Protein AF-A2G6F7-F1 (afdb_monomer_lite)

Structure (mmCIF, N/CA/C/O backbone):
data_AF-A2G6F7-F1
#
_entry.id   AF-A2G6F7-F1
#
loop_
_atom_site.group_PDB
_atom_site.id
_atom_site.type_symbol
_atom_site.label_atom_id
_atom_site.label_alt_id
_atom_site.label_comp_id
_atom_site.label_asym_id
_atom_site.label_entity_id
_atom_site.label_seq_id
_atom_site.pdbx_PDB_ins_code
_atom_site.Cartn_x
_atom_site.Cartn_y
_atom_site.Cartn_z
_atom_site.occupancy
_atom_site.B_iso_or_equiv
_atom_site.auth_seq_id
_atom_site.auth_comp_id
_atom_site.auth_asym_id
_atom_site.auth_atom_id
_atom_site.pdbx_PDB_model_num
ATOM 1 N N . MET A 1 1 ? -9.239 -2.268 6.742 1.00 95.69 1 MET A N 1
ATOM 2 C CA . MET A 1 1 ? -9.029 -3.020 7.995 1.00 95.69 1 MET A CA 1
ATOM 3 C C . MET A 1 1 ? -10.321 -2.963 8.791 1.00 95.69 1 MET A C 1
ATOM 5 O O . MET A 1 1 ? -10.863 -1.871 8.909 1.00 95.69 1 MET A O 1
ATOM 9 N N . THR A 1 2 ? -10.838 -4.089 9.268 1.00 97.12 2 THR A N 1
ATOM 10 C CA . THR A 1 2 ? -11.993 -4.143 10.177 1.00 97.12 2 THR A CA 1
ATOM 11 C C . THR A 1 2 ? -11.566 -3.927 11.619 1.00 97.12 2 THR A C 1
ATOM 13 O O . THR A 1 2 ? -10.385 -4.056 11.953 1.00 97.12 2 THR A O 1
ATOM 16 N N . THR A 1 3 ? -12.532 -3.585 12.466 1.00 97.75 3 THR A N 1
ATOM 17 C CA . THR A 1 3 ? -12.386 -3.591 13.921 1.00 97.75 3 THR A CA 1
ATOM 18 C C . THR A 1 3 ? -13.598 -4.277 14.547 1.00 97.75 3 THR A C 1
ATOM 20 O O . THR A 1 3 ? -14.660 -4.341 13.925 1.00 97.75 3 THR A O 1
ATOM 23 N N . ASN A 1 4 ? -13.469 -4.738 15.788 1.00 97.19 4 ASN A N 1
ATOM 24 C CA . ASN A 1 4 ? -14.603 -5.168 16.611 1.00 97.19 4 ASN A CA 1
ATOM 25 C C . ASN A 1 4 ? -15.295 -4.002 17.354 1.00 97.19 4 ASN A C 1
ATOM 27 O O . ASN A 1 4 ? -15.920 -4.223 18.391 1.00 97.19 4 ASN A O 1
ATOM 31 N N . LEU A 1 5 ? -15.151 -2.764 16.864 1.00 97.12 5 LEU A N 1
ATOM 32 C CA . LEU A 1 5 ? -15.769 -1.568 17.438 1.00 97.12 5 LEU A CA 1
ATOM 33 C C . LEU A 1 5 ? -17.018 -1.159 16.657 1.00 97.12 5 LEU A C 1
ATOM 35 O O . LEU A 1 5 ? -17.094 -1.297 15.432 1.00 97.12 5 LEU A O 1
ATOM 39 N N . THR A 1 6 ? -17.966 -0.577 17.379 1.00 96.19 6 THR A N 1
ATOM 40 C CA . THR A 1 6 ? -19.152 0.088 16.834 1.00 96.19 6 THR A CA 1
ATOM 41 C C . THR A 1 6 ? -18.933 1.595 16.726 1.00 96.19 6 THR A C 1
ATOM 43 O O . THR A 1 6 ? -18.056 2.174 17.377 1.00 96.19 6 THR A O 1
ATOM 46 N N . TRP A 1 7 ? -19.724 2.262 15.886 1.00 94.62 7 TRP A N 1
ATOM 47 C CA . TRP A 1 7 ? -19.635 3.715 15.743 1.00 94.62 7 TRP A CA 1
ATOM 48 C C . TRP A 1 7 ? -19.960 4.449 17.047 1.00 94.62 7 TRP A C 1
ATOM 50 O O . TRP A 1 7 ? -19.311 5.441 17.363 1.00 94.62 7 TRP A O 1
ATOM 60 N N . GLU A 1 8 ? -20.900 3.934 17.833 1.00 95.94 8 GLU A N 1
ATOM 61 C CA . GLU A 1 8 ? -21.317 4.485 19.123 1.00 95.94 8 GLU A CA 1
ATOM 62 C C . GLU A 1 8 ? -20.164 4.519 20.139 1.00 95.94 8 GLU A C 1
ATOM 64 O O . GLU A 1 8 ? -20.122 5.391 21.005 1.00 95.94 8 GLU A O 1
ATOM 69 N N . GLU A 1 9 ? -19.203 3.601 20.014 1.00 95.44 9 GLU A N 1
ATOM 70 C CA . GLU A 1 9 ? -18.007 3.545 20.859 1.00 95.44 9 GLU A CA 1
ATOM 71 C C . GLU A 1 9 ? -16.915 4.508 20.387 1.00 95.44 9 GLU A C 1
ATOM 73 O O . GLU A 1 9 ? -16.186 5.069 21.204 1.00 95.44 9 GLU A O 1
ATOM 78 N N . VAL A 1 10 ? -16.801 4.719 19.074 1.00 96.25 10 VAL A N 1
ATOM 79 C CA . VAL A 1 10 ? -15.770 5.583 18.480 1.00 96.25 10 VAL A CA 1
ATOM 80 C C . VAL A 1 10 ? -16.194 7.048 18.451 1.00 96.25 10 VAL A C 1
ATOM 82 O O . VAL A 1 10 ? -15.358 7.936 18.615 1.00 96.25 10 VAL A O 1
ATOM 85 N N . GLU A 1 11 ? -17.481 7.334 18.272 1.00 95.38 11 GLU A N 1
ATOM 86 C CA . GLU A 1 11 ? -18.000 8.692 18.144 1.00 95.38 11 GLU A CA 1
ATOM 87 C C . GLU A 1 11 ? -17.636 9.613 19.326 1.00 95.38 11 GLU A C 1
ATOM 89 O O . GLU A 1 11 ? -17.189 10.737 19.060 1.00 95.38 11 GLU A O 1
ATOM 94 N N . PRO A 1 12 ? -17.747 9.188 20.600 1.00 96.94 12 PRO A N 1
ATOM 95 C CA . PRO A 1 12 ? -17.377 10.024 21.740 1.00 96.94 12 PRO A CA 1
ATOM 96 C C . PRO A 1 12 ? -15.887 10.391 21.773 1.00 96.94 12 PRO A C 1
ATOM 98 O O . PRO A 1 12 ? -15.536 11.490 22.199 1.00 96.94 12 PRO A O 1
ATOM 101 N N . VAL A 1 13 ? -15.016 9.502 21.281 1.00 96.50 13 VAL A N 1
ATOM 102 C CA . VAL A 1 13 ? -13.547 9.641 21.333 1.00 96.50 13 VAL A CA 1
ATOM 103 C C . VAL A 1 13 ? -12.923 10.010 19.985 1.00 96.50 13 VAL A C 1
ATOM 105 O O . VAL A 1 13 ? -11.704 10.075 19.853 1.00 96.50 13 VAL A O 1
ATOM 108 N N . LYS A 1 14 ? -13.732 10.307 18.960 1.00 95.19 14 LYS A N 1
ATOM 109 C CA . LYS A 1 14 ? -13.252 10.513 17.581 1.00 95.19 14 LYS A CA 1
ATOM 110 C C . LYS A 1 14 ? -12.158 11.570 17.439 1.00 95.19 14 LYS A C 1
ATOM 112 O O . LYS A 1 14 ? -11.276 11.419 16.601 1.00 95.19 14 LYS A O 1
ATOM 117 N N . LYS A 1 15 ? -12.201 12.638 18.244 1.00 95.31 15 LYS A N 1
ATOM 118 C CA . LYS A 1 15 ? -11.164 13.683 18.235 1.00 95.31 15 LYS A CA 1
ATOM 119 C C . LYS A 1 15 ? -9.835 13.160 18.777 1.00 95.31 15 LYS A C 1
ATOM 121 O O . LYS A 1 15 ? -8.822 13.315 18.109 1.00 95.31 15 LYS A O 1
ATOM 126 N N . GLU A 1 16 ? -9.872 12.489 19.924 1.00 96.69 16 GLU A N 1
ATOM 127 C CA . GLU A 1 16 ? -8.699 11.863 20.539 1.00 96.69 16 GLU A CA 1
ATOM 128 C C . GLU A 1 16 ? -8.094 10.801 19.612 1.00 96.69 16 GLU A C 1
ATOM 130 O O . GLU A 1 16 ? -6.886 10.775 19.397 1.00 96.69 16 GLU A O 1
ATOM 135 N N . LEU A 1 17 ? -8.935 9.977 18.979 1.00 96.81 17 LEU A N 1
ATOM 136 C CA . LEU A 1 17 ? -8.484 8.979 18.011 1.00 96.81 17 LEU A CA 1
ATOM 137 C C . LEU A 1 17 ? -7.776 9.609 16.809 1.00 96.81 17 LEU A C 1
ATOM 139 O O . LEU A 1 17 ? -6.725 9.127 16.389 1.00 96.81 17 LEU A O 1
ATOM 143 N N . VAL A 1 18 ? -8.315 10.702 16.267 1.00 94.88 18 VAL A N 1
ATOM 144 C CA . VAL A 1 18 ? -7.666 11.452 15.183 1.00 94.88 18 VAL A CA 1
ATOM 145 C C . VAL A 1 18 ? -6.325 12.024 15.632 1.00 94.88 18 VAL A C 1
ATOM 147 O O . VAL A 1 18 ? -5.342 11.901 14.904 1.00 94.88 18 VAL A O 1
ATOM 150 N N . GLU A 1 19 ? -6.263 12.622 16.820 1.00 94.81 19 GLU A N 1
ATOM 151 C CA . GLU A 1 19 ? -5.023 13.154 17.393 1.00 94.81 19 GLU A CA 1
ATOM 152 C C . GLU A 1 19 ? -3.975 12.047 17.557 1.00 94.81 19 GLU A C 1
ATOM 154 O O . GLU A 1 19 ? -2.848 12.201 17.083 1.00 94.81 19 GLU A O 1
ATOM 159 N N . LYS A 1 20 ? -4.365 10.880 18.085 1.00 95.88 20 LYS A N 1
ATOM 160 C CA . LYS A 1 20 ? -3.480 9.715 18.203 1.00 95.88 20 LYS A CA 1
ATOM 161 C C . LYS A 1 20 ? -3.004 9.179 16.862 1.00 95.88 20 LYS A C 1
ATOM 163 O O . LYS A 1 20 ? -1.825 8.859 16.717 1.00 95.88 20 LYS A O 1
ATOM 168 N N . LEU A 1 21 ? -3.868 9.134 15.851 1.00 95.69 21 LEU A N 1
ATOM 169 C CA . LEU A 1 21 ? -3.450 8.775 14.495 1.00 95.69 21 LEU A CA 1
ATOM 170 C C . LEU A 1 21 ? -2.400 9.759 13.951 1.00 95.69 21 LEU A C 1
ATOM 172 O O . LEU A 1 21 ? -1.431 9.319 13.335 1.00 95.69 21 LEU A O 1
ATOM 176 N N . TYR A 1 22 ? -2.544 11.064 14.204 1.00 92.62 22 TYR A N 1
ATOM 177 C CA . TYR A 1 22 ? -1.546 12.067 13.806 1.00 92.62 22 TYR A CA 1
ATOM 178 C C . TYR A 1 22 ? -0.226 11.961 14.577 1.00 92.62 22 TYR A C 1
ATOM 180 O O . TYR A 1 22 ? 0.821 12.256 14.000 1.00 92.62 22 TYR A O 1
ATOM 188 N N . GLU A 1 23 ? -0.256 11.552 15.847 1.00 92.75 23 GLU A N 1
ATOM 189 C CA . GLU A 1 23 ? 0.956 11.308 16.640 1.00 92.75 23 GLU A CA 1
ATOM 190 C C . GLU A 1 23 ? 1.770 10.136 16.080 1.00 92.75 23 GLU A C 1
ATOM 192 O O . GLU A 1 23 ? 2.990 10.233 15.941 1.00 92.75 23 GLU A O 1
ATOM 197 N N . TYR A 1 24 ? 1.098 9.039 15.726 1.00 93.25 24 TYR A N 1
ATOM 198 C CA . TYR A 1 24 ? 1.757 7.820 15.257 1.00 93.25 24 TYR A CA 1
ATOM 199 C C . TYR A 1 24 ? 2.117 7.829 13.771 1.00 93.25 24 TYR A C 1
ATOM 201 O O . TYR A 1 24 ? 2.996 7.072 13.349 1.00 93.25 24 TYR A O 1
ATOM 209 N N . ILE A 1 25 ? 1.418 8.624 12.957 1.00 93.50 25 ILE A N 1
ATOM 210 C CA . ILE A 1 25 ? 1.470 8.498 11.502 1.00 93.50 25 ILE A CA 1
ATOM 211 C C . ILE A 1 25 ? 1.769 9.852 10.853 1.00 93.50 25 ILE A C 1
ATOM 213 O O . ILE A 1 25 ? 0.878 10.692 10.694 1.00 93.50 25 ILE A O 1
ATOM 217 N N . PRO A 1 26 ? 3.011 10.064 10.385 1.00 88.69 26 PRO A N 1
ATOM 218 C CA . PRO A 1 26 ? 3.373 11.293 9.700 1.00 88.69 26 PRO A CA 1
ATOM 219 C C . PRO A 1 26 ? 2.587 11.489 8.396 1.00 88.69 26 PRO A C 1
ATOM 221 O O . PRO A 1 26 ? 2.515 10.611 7.524 1.00 88.69 26 PRO A O 1
ATOM 224 N N . VAL A 1 27 ? 2.052 12.698 8.231 1.00 85.81 27 VAL A N 1
ATOM 225 C CA . VAL A 1 27 ? 1.312 13.140 7.040 1.00 85.81 27 VAL A CA 1
ATOM 226 C C . VAL A 1 27 ? 2.005 14.316 6.345 1.00 85.81 27 VAL A C 1
ATOM 228 O O . VAL A 1 27 ? 2.832 15.013 6.930 1.00 85.81 27 VAL A O 1
ATOM 231 N N . GLY A 1 28 ? 1.604 14.595 5.105 1.00 75.06 28 GLY A N 1
ATOM 232 C CA . GLY A 1 28 ? 2.028 15.773 4.353 1.00 75.06 28 GLY A CA 1
ATOM 233 C C . GLY A 1 28 ? 3.265 15.567 3.477 1.00 75.06 28 GLY A C 1
ATOM 234 O O . GLY A 1 28 ? 3.858 14.486 3.390 1.00 75.06 28 GLY A O 1
ATOM 235 N N . VAL A 1 29 ? 3.632 16.632 2.759 1.00 68.94 29 VAL A N 1
ATOM 236 C CA . VAL A 1 29 ? 4.814 16.649 1.887 1.00 68.94 29 VAL A CA 1
ATOM 237 C C . VAL A 1 29 ? 6.067 16.594 2.755 1.00 68.94 29 VAL A C 1
ATOM 239 O O . VAL A 1 29 ? 6.255 17.435 3.626 1.00 68.94 29 VAL A O 1
ATOM 242 N N . GLY A 1 30 ? 6.926 15.601 2.516 1.00 69.00 30 GLY A N 1
ATOM 243 C CA . GLY A 1 30 ? 8.178 15.450 3.260 1.00 69.00 30 GLY A CA 1
ATOM 244 C C . GLY A 1 30 ? 8.027 14.902 4.680 1.00 69.00 30 GLY A C 1
ATOM 245 O O . GLY A 1 30 ? 9.014 14.922 5.409 1.00 69.00 30 GLY A O 1
ATOM 246 N N . GLY A 1 31 ? 6.846 14.396 5.063 1.00 74.38 31 GLY A N 1
ATOM 247 C CA . GLY A 1 31 ? 6.681 13.649 6.311 1.00 74.38 31 GLY A CA 1
ATOM 248 C C . GLY A 1 31 ? 7.690 12.503 6.391 1.00 74.38 31 GLY A C 1
ATOM 249 O O . GLY A 1 31 ? 7.936 11.824 5.387 1.00 74.38 31 GLY A O 1
ATOM 250 N N . LYS A 1 32 ? 8.294 12.329 7.569 1.00 80.25 32 LYS A N 1
ATOM 251 C CA . LYS A 1 32 ? 9.280 11.284 7.835 1.00 80.25 32 LYS A CA 1
ATOM 252 C C . LYS A 1 32 ? 8.942 10.537 9.109 1.00 80.25 32 LYS A C 1
ATOM 254 O O . LYS A 1 32 ? 8.465 11.150 10.060 1.00 80.25 32 LYS A O 1
ATOM 259 N N . LEU A 1 33 ? 9.222 9.241 9.107 1.00 81.00 33 LEU A N 1
ATOM 260 C CA . LEU A 1 33 ? 9.175 8.396 10.287 1.00 81.00 33 LEU A CA 1
ATOM 261 C C . LEU A 1 33 ? 10.568 7.799 10.501 1.00 81.00 33 LEU A C 1
ATOM 263 O O . LEU A 1 33 ? 10.997 6.899 9.776 1.00 81.00 33 LEU A O 1
ATOM 267 N N . ASP A 1 34 ? 11.299 8.365 11.456 1.00 76.56 34 ASP A N 1
ATOM 268 C CA . ASP A 1 34 ? 12.646 7.907 11.785 1.00 76.56 34 ASP A CA 1
ATOM 269 C C . ASP A 1 34 ? 12.594 6.575 12.549 1.00 76.56 34 ASP A C 1
ATOM 271 O O . ASP A 1 34 ? 11.624 6.265 13.238 1.00 76.56 34 ASP A O 1
ATOM 275 N N . GLY A 1 35 ? 13.644 5.764 12.411 1.00 77.19 35 GLY A N 1
ATOM 276 C CA . GLY A 1 35 ? 13.796 4.512 13.161 1.00 77.19 35 GLY A CA 1
ATOM 277 C C . GLY A 1 35 ? 13.025 3.301 12.625 1.00 77.19 35 GLY A C 1
ATOM 278 O O . GLY A 1 35 ? 13.190 2.219 13.173 1.00 77.19 35 GLY A O 1
ATOM 279 N N . VAL A 1 36 ? 12.231 3.437 11.555 1.00 79.81 36 VAL A N 1
ATOM 280 C CA . VAL A 1 36 ? 11.538 2.287 10.934 1.00 79.81 36 VAL A CA 1
ATOM 281 C C . VAL A 1 36 ? 12.466 1.507 10.012 1.00 79.81 36 VAL A C 1
ATOM 283 O O . VAL A 1 36 ? 12.581 0.297 10.129 1.00 79.81 36 VAL A O 1
ATOM 286 N N . CYS A 1 37 ? 13.116 2.190 9.073 1.00 79.75 37 CYS A N 1
ATOM 287 C CA . CYS A 1 37 ? 13.997 1.567 8.092 1.00 79.75 37 CYS A CA 1
ATOM 288 C C . CYS A 1 37 ? 15.120 2.540 7.748 1.00 79.75 37 CYS A C 1
ATOM 290 O O . CYS A 1 37 ? 14.870 3.697 7.388 1.00 79.75 37 CYS A O 1
ATOM 292 N N . ASP A 1 38 ? 16.363 2.078 7.849 1.00 75.50 38 ASP A N 1
ATOM 293 C CA . ASP A 1 38 ? 17.509 2.841 7.374 1.00 75.50 38 ASP A CA 1
ATOM 294 C C . ASP A 1 38 ? 17.673 2.710 5.846 1.00 75.50 38 ASP A C 1
ATOM 296 O O . ASP A 1 38 ? 16.846 2.133 5.136 1.00 75.50 38 ASP A O 1
ATOM 300 N N . ARG A 1 39 ? 18.737 3.320 5.315 1.00 70.62 39 ARG A N 1
ATOM 301 C CA . ARG A 1 39 ? 19.020 3.306 3.875 1.00 70.62 39 ARG A CA 1
ATOM 302 C C . ARG A 1 39 ? 19.354 1.900 3.375 1.00 70.62 39 ARG A C 1
ATOM 304 O O . ARG A 1 39 ? 19.013 1.575 2.239 1.00 70.62 39 ARG A O 1
ATOM 311 N N . ASP A 1 40 ? 20.049 1.114 4.184 1.00 71.12 40 ASP A N 1
ATOM 312 C CA . ASP A 1 40 ? 20.634 -0.147 3.748 1.00 71.12 40 ASP A CA 1
ATOM 313 C C . ASP A 1 40 ? 19.555 -1.245 3.715 1.00 71.12 40 ASP A C 1
ATOM 315 O O . ASP A 1 40 ? 19.526 -2.038 2.777 1.00 71.12 40 ASP A O 1
ATOM 319 N N . HIS A 1 41 ? 18.555 -1.159 4.598 1.00 83.50 41 HIS A N 1
ATOM 320 C CA . HIS A 1 41 ? 17.375 -2.031 4.602 1.00 83.50 41 HIS A CA 1
ATOM 321 C C . HIS A 1 41 ? 16.278 -1.614 3.606 1.00 83.50 41 HIS A C 1
ATOM 323 O O . HIS A 1 41 ? 15.364 -2.391 3.326 1.00 83.50 41 HIS A O 1
ATOM 329 N N . LEU A 1 42 ? 16.356 -0.421 2.998 1.00 90.88 42 LEU A N 1
ATOM 330 C CA . LEU A 1 42 ? 15.360 0.011 2.006 1.00 90.88 42 LEU A CA 1
ATOM 331 C C . LEU A 1 42 ? 15.363 -0.890 0.760 1.00 90.88 42 LEU A C 1
ATOM 333 O O . LEU A 1 42 ? 14.334 -1.066 0.106 1.00 90.88 42 LEU A O 1
ATOM 337 N N . ARG A 1 43 ? 16.517 -1.485 0.435 1.00 93.56 43 ARG A N 1
ATOM 338 C CA . ARG A 1 43 ? 16.616 -2.491 -0.630 1.00 93.56 43 ARG A CA 1
ATOM 339 C C . ARG A 1 43 ? 15.887 -3.777 -0.262 1.00 93.56 43 ARG A C 1
ATOM 341 O O . ARG A 1 43 ? 15.172 -4.306 -1.108 1.00 93.56 43 ARG A O 1
ATOM 348 N N . ASP A 1 44 ? 15.977 -4.210 0.990 1.00 95.19 44 ASP A N 1
ATOM 349 C CA . ASP A 1 44 ? 15.248 -5.384 1.476 1.00 95.19 44 ASP A CA 1
ATOM 350 C C . ASP A 1 44 ? 13.739 -5.153 1.457 1.00 95.19 44 ASP A C 1
ATOM 352 O O . ASP A 1 44 ? 12.992 -6.023 1.015 1.00 95.19 44 ASP A O 1
ATOM 356 N N . VAL A 1 45 ? 13.286 -3.953 1.831 1.00 96.56 45 VAL A N 1
ATOM 357 C CA . VAL A 1 45 ? 11.878 -3.549 1.697 1.00 96.56 45 VAL A CA 1
ATOM 358 C C . VAL A 1 45 ? 11.404 -3.684 0.245 1.00 96.56 45 VAL A C 1
ATOM 360 O O . VAL A 1 45 ? 10.334 -4.231 -0.017 1.00 96.56 45 VAL A O 1
ATOM 363 N N . MET A 1 46 ? 12.203 -3.226 -0.720 1.00 96.69 46 MET A N 1
ATOM 364 C CA . MET A 1 46 ? 11.868 -3.334 -2.145 1.00 96.69 46 MET A CA 1
ATOM 365 C C . MET A 1 46 ? 11.923 -4.772 -2.684 1.00 96.69 46 MET A C 1
ATOM 367 O O . MET A 1 46 ? 11.246 -5.074 -3.666 1.00 96.69 46 MET A O 1
ATOM 371 N N . LEU A 1 47 ? 12.691 -5.668 -2.060 1.00 96.94 47 LEU A N 1
ATOM 372 C CA . LEU A 1 47 ? 12.731 -7.090 -2.425 1.00 96.94 47 LEU A CA 1
ATOM 373 C C . LEU A 1 47 ? 11.570 -7.879 -1.833 1.00 96.94 47 LEU A C 1
ATOM 375 O O . LEU A 1 47 ? 10.991 -8.715 -2.518 1.00 96.94 47 LEU A O 1
ATOM 379 N N . LYS A 1 48 ? 11.264 -7.643 -0.558 1.00 97.69 48 LYS A N 1
ATOM 380 C CA . LYS A 1 48 ? 10.359 -8.486 0.231 1.00 97.69 48 LYS A CA 1
ATOM 381 C C . LYS A 1 48 ? 8.945 -7.920 0.347 1.00 97.69 48 LYS A C 1
ATOM 383 O O . LYS A 1 48 ? 8.026 -8.654 0.702 1.00 97.69 48 LYS A O 1
ATOM 388 N N . GLY A 1 49 ? 8.758 -6.631 0.065 1.00 98.19 49 GLY A N 1
ATOM 389 C CA . GLY A 1 49 ? 7.465 -5.961 0.145 1.00 98.19 49 GLY A CA 1
ATOM 390 C C . GLY A 1 49 ? 6.836 -6.060 1.533 1.00 98.19 49 GLY A C 1
ATOM 391 O O . GLY A 1 49 ? 7.509 -5.838 2.539 1.00 98.19 49 GLY A O 1
ATOM 392 N N . ALA A 1 50 ? 5.554 -6.423 1.605 1.00 98.12 50 ALA A N 1
ATOM 393 C CA . ALA A 1 50 ? 4.864 -6.655 2.877 1.00 98.12 50 ALA A CA 1
ATOM 394 C C . ALA A 1 50 ? 5.527 -7.748 3.738 1.00 98.12 50 ALA A C 1
ATOM 396 O O . ALA A 1 50 ? 5.446 -7.683 4.962 1.00 98.12 50 ALA A O 1
ATOM 397 N N . GLY A 1 51 ? 6.239 -8.704 3.131 1.00 98.12 51 GLY A N 1
ATOM 398 C CA . GLY A 1 51 ? 6.991 -9.723 3.865 1.00 98.12 51 GLY A CA 1
ATOM 399 C C . GLY A 1 51 ? 8.075 -9.130 4.771 1.00 98.12 51 GLY A C 1
ATOM 400 O O . GLY A 1 51 ? 8.294 -9.634 5.866 1.00 98.12 51 GLY A O 1
ATOM 401 N N . TRP A 1 52 ? 8.685 -8.002 4.386 1.00 97.75 52 TRP A N 1
ATOM 402 C CA . TRP A 1 52 ? 9.608 -7.281 5.270 1.00 97.75 52 TRP A CA 1
ATOM 403 C C . TRP A 1 52 ? 8.892 -6.768 6.525 1.00 97.75 52 TRP A C 1
ATOM 405 O O . TRP A 1 52 ? 9.421 -6.861 7.630 1.00 97.75 52 TRP A O 1
ATOM 415 N N . ALA A 1 53 ? 7.670 -6.249 6.367 1.00 97.75 53 ALA A N 1
ATOM 416 C CA . ALA A 1 53 ? 6.871 -5.761 7.485 1.00 97.75 53 ALA A CA 1
ATOM 417 C C . ALA A 1 53 ? 6.510 -6.900 8.454 1.00 97.75 53 ALA A C 1
ATOM 419 O O . ALA A 1 53 ? 6.562 -6.698 9.664 1.00 97.75 53 ALA A O 1
ATOM 420 N N . LEU A 1 54 ? 6.215 -8.099 7.939 1.00 98.19 54 LEU A N 1
ATOM 421 C CA . LEU A 1 54 ? 5.998 -9.298 8.754 1.00 98.19 54 LEU A CA 1
ATOM 422 C C . LEU A 1 54 ? 7.255 -9.674 9.553 1.00 98.19 54 LEU A C 1
ATOM 424 O O . LEU A 1 54 ? 7.188 -9.819 10.770 1.00 98.19 54 LEU A O 1
ATOM 428 N N . GLU A 1 55 ? 8.406 -9.776 8.886 1.00 97.44 55 GLU A N 1
ATOM 429 C CA . GLU A 1 55 ? 9.684 -10.134 9.522 1.00 97.44 55 GLU A CA 1
ATOM 430 C C . GLU A 1 55 ? 10.105 -9.150 10.628 1.00 97.44 55 GLU A C 1
ATOM 432 O O . GLU A 1 55 ? 10.768 -9.545 11.584 1.00 97.44 55 GLU A O 1
ATOM 437 N N . ASN A 1 56 ? 9.705 -7.879 10.513 1.00 96.06 56 ASN A N 1
ATOM 438 C CA . ASN A 1 56 ? 10.063 -6.813 11.451 1.00 96.06 56 ASN A CA 1
ATOM 439 C C . ASN A 1 56 ? 8.949 -6.488 12.468 1.00 96.06 56 ASN A C 1
ATOM 441 O O . ASN A 1 56 ? 9.023 -5.473 13.157 1.00 96.06 56 ASN A O 1
ATOM 445 N N . GLY A 1 57 ? 7.915 -7.331 12.580 1.00 96.19 57 GLY A N 1
ATOM 446 C CA . GLY A 1 57 ? 6.868 -7.198 13.604 1.00 96.19 57 GLY A CA 1
ATOM 447 C C . GLY A 1 57 ? 5.821 -6.109 13.334 1.00 96.19 57 GLY A C 1
ATOM 448 O O . GLY A 1 57 ? 5.051 -5.754 14.227 1.00 96.19 57 GLY A O 1
ATOM 449 N N . PHE A 1 58 ? 5.764 -5.583 12.110 1.00 97.06 58 PHE A N 1
ATOM 450 C CA . PHE A 1 58 ? 4.751 -4.615 11.687 1.00 97.06 58 PHE A CA 1
ATOM 451 C C . PHE A 1 58 ? 3.480 -5.282 11.140 1.00 97.06 58 PHE A C 1
ATOM 453 O O . PHE A 1 58 ? 2.418 -4.668 11.163 1.00 97.06 58 PHE A O 1
ATOM 460 N N . ALA A 1 59 ? 3.550 -6.528 10.679 1.00 97.94 59 ALA A N 1
ATOM 461 C CA . ALA A 1 59 ? 2.401 -7.257 10.139 1.00 97.94 59 ALA A CA 1
ATOM 462 C C . ALA A 1 59 ? 2.239 -8.630 10.801 1.00 97.94 59 ALA A C 1
ATOM 464 O O . ALA A 1 59 ? 3.179 -9.157 11.395 1.00 97.94 59 ALA A O 1
ATOM 465 N N . VAL A 1 60 ? 1.050 -9.217 10.670 1.00 97.94 60 VAL A N 1
ATOM 466 C CA . VAL A 1 60 ? 0.803 -10.641 10.949 1.00 97.94 60 VAL A CA 1
ATOM 467 C C . VAL A 1 60 ? 0.596 -11.406 9.641 1.00 97.94 60 VAL A C 1
ATOM 469 O O . VAL A 1 60 ? 0.339 -10.799 8.604 1.00 97.94 60 VAL A O 1
ATOM 472 N N . GLN A 1 61 ? 0.697 -12.739 9.667 1.00 97.69 61 GLN A N 1
ATOM 473 C CA . GLN A 1 61 ? 0.602 -13.557 8.448 1.00 97.69 61 GLN A CA 1
ATOM 474 C C . GLN A 1 61 ? -0.713 -13.332 7.682 1.00 97.69 61 GLN A C 1
ATOM 476 O O . GLN A 1 61 ? -0.688 -13.196 6.462 1.00 97.69 61 GLN A O 1
ATOM 481 N N . GLU A 1 62 ? -1.839 -13.188 8.391 1.00 96.88 62 GLU A N 1
ATOM 482 C CA . GLU A 1 62 ? -3.142 -12.899 7.773 1.00 96.88 62 GLU A CA 1
ATOM 483 C C . GLU A 1 62 ? -3.120 -11.607 6.932 1.00 96.88 62 GLU A C 1
ATOM 485 O O . GLU A 1 62 ? -3.759 -11.536 5.880 1.00 96.88 62 GLU A O 1
ATOM 490 N N . ASP A 1 63 ? -2.348 -10.593 7.344 1.00 97.88 63 ASP A N 1
ATOM 491 C CA . ASP A 1 63 ? -2.225 -9.350 6.581 1.00 97.88 63 ASP A CA 1
ATOM 492 C C . ASP A 1 63 ? -1.560 -9.604 5.219 1.00 97.88 63 ASP A C 1
ATOM 494 O O . ASP A 1 63 ? -1.931 -8.993 4.218 1.00 97.88 63 ASP A O 1
ATOM 498 N N . ILE A 1 64 ? -0.590 -10.519 5.161 1.00 98.00 64 ILE A N 1
ATOM 499 C CA . ILE A 1 64 ? 0.124 -10.882 3.931 1.00 98.00 64 ILE A CA 1
ATOM 500 C C . ILE A 1 64 ? -0.789 -11.683 3.007 1.00 98.00 64 ILE A C 1
ATOM 502 O O . ILE A 1 64 ? -0.833 -11.439 1.800 1.00 98.00 64 ILE A O 1
ATOM 506 N N . ASP A 1 65 ? -1.562 -12.602 3.574 1.00 96.69 65 ASP A N 1
ATOM 507 C CA . ASP A 1 65 ? -2.481 -13.451 2.821 1.00 96.69 65 ASP A CA 1
ATOM 508 C C . ASP A 1 65 ? -3.591 -12.621 2.158 1.00 96.69 65 ASP A C 1
ATOM 510 O O . ASP A 1 65 ? -4.015 -12.933 1.046 1.00 96.69 65 ASP A O 1
ATOM 514 N N . ASN A 1 66 ? -4.000 -11.514 2.787 1.00 96.31 66 ASN A N 1
ATOM 515 C CA . ASN A 1 66 ? -5.023 -10.594 2.282 1.00 96.31 66 ASN A CA 1
ATOM 516 C C . ASN A 1 66 ? -4.462 -9.398 1.486 1.00 96.31 66 ASN A C 1
ATOM 518 O O . ASN A 1 66 ? -5.188 -8.443 1.202 1.00 96.31 66 ASN A O 1
ATOM 522 N N . CYS A 1 67 ? -3.193 -9.442 1.076 1.00 96.81 67 CYS A N 1
ATOM 523 C CA . CYS A 1 67 ? -2.649 -8.506 0.096 1.00 96.81 67 CYS A CA 1
ATOM 524 C C . CYS A 1 67 ? -2.733 -9.069 -1.327 1.00 96.81 67 CYS A C 1
ATOM 526 O O . CYS A 1 67 ? -2.429 -10.235 -1.582 1.00 96.81 67 CYS A O 1
ATOM 528 N N . GLU A 1 68 ? -3.045 -8.209 -2.295 1.00 96.81 68 GLU A N 1
ATOM 529 C CA . GLU A 1 68 ? -2.776 -8.489 -3.703 1.00 96.81 68 GLU A CA 1
ATOM 530 C C . GLU A 1 68 ? -1.298 -8.880 -3.896 1.00 96.81 68 GLU A C 1
ATOM 532 O O . GLU A 1 68 ? -0.405 -8.232 -3.352 1.00 96.81 68 GLU A O 1
ATOM 537 N N . GLU A 1 69 ? -1.050 -9.960 -4.649 1.00 96.62 69 GLU A N 1
ATOM 538 C CA . GLU A 1 69 ? 0.283 -10.573 -4.828 1.00 96.62 69 GLU A CA 1
ATOM 539 C C . GLU A 1 69 ? 0.969 -10.973 -3.510 1.00 96.62 69 GLU A C 1
ATOM 541 O O . GLU A 1 69 ? 2.195 -10.970 -3.422 1.00 96.62 69 GLU A O 1
ATOM 546 N N . ASN A 1 70 ? 0.198 -11.240 -2.451 1.00 97.12 70 ASN A N 1
ATOM 547 C CA . ASN A 1 70 ? 0.722 -11.424 -1.096 1.00 97.12 70 ASN A CA 1
ATOM 548 C C . ASN A 1 70 ? 1.654 -10.277 -0.659 1.00 97.12 70 ASN A C 1
ATOM 550 O O . ASN A 1 70 ? 2.623 -10.461 0.075 1.00 97.12 70 ASN A O 1
ATOM 554 N N . GLY A 1 71 ? 1.386 -9.074 -1.174 1.00 97.75 71 GLY A N 1
ATOM 555 C CA . GLY A 1 71 ? 2.135 -7.862 -0.887 1.00 97.75 71 GLY A CA 1
ATOM 556 C C . GLY A 1 71 ? 3.560 -7.845 -1.443 1.00 97.75 71 GLY A C 1
ATOM 557 O O . GLY A 1 71 ? 4.373 -7.044 -0.973 1.00 97.75 71 GLY A O 1
ATOM 558 N N . CYS A 1 72 ? 3.885 -8.717 -2.405 1.00 98.19 72 CYS A N 1
ATOM 559 C CA . CYS A 1 72 ? 5.207 -8.776 -3.015 1.00 98.19 72 CYS A CA 1
ATOM 560 C C . CYS A 1 72 ? 5.173 -9.270 -4.470 1.00 98.19 72 CYS A C 1
ATOM 562 O O . CYS A 1 72 ? 4.923 -10.439 -4.766 1.00 98.19 72 CYS A O 1
ATOM 564 N N . LEU A 1 73 ? 5.535 -8.386 -5.398 1.00 97.69 73 LEU A N 1
ATOM 565 C CA . LEU A 1 73 ? 5.805 -8.744 -6.783 1.00 97.69 73 LEU A CA 1
ATOM 566 C C . LEU A 1 73 ? 7.199 -9.357 -6.920 1.00 97.69 73 LEU A C 1
ATOM 568 O O . LEU A 1 73 ? 8.227 -8.712 -6.686 1.00 97.69 73 LEU A O 1
ATOM 572 N N . LYS A 1 74 ? 7.224 -10.617 -7.364 1.00 95.81 74 LYS A N 1
ATOM 573 C CA . LYS A 1 74 ? 8.456 -11.341 -7.690 1.00 95.81 74 LYS A CA 1
ATOM 574 C C . LYS A 1 74 ? 9.142 -10.717 -8.907 1.00 95.81 74 LYS A C 1
ATOM 576 O O . LYS A 1 74 ? 8.489 -10.271 -9.846 1.00 95.81 74 LYS A O 1
ATOM 581 N N . GLY A 1 75 ? 10.474 -10.729 -8.906 1.00 96.25 75 GLY A N 1
ATOM 582 C CA . GLY A 1 75 ? 11.287 -10.150 -9.982 1.00 96.25 75 GLY A CA 1
ATOM 583 C C . GLY A 1 75 ? 11.594 -8.660 -9.813 1.00 96.25 75 GLY A C 1
ATOM 584 O O . GLY A 1 75 ? 12.178 -8.068 -10.717 1.00 96.25 75 GLY A O 1
ATOM 585 N N . ALA A 1 76 ? 11.232 -8.057 -8.677 1.00 97.75 76 ALA A N 1
ATOM 586 C CA . ALA A 1 76 ? 11.745 -6.749 -8.286 1.00 97.75 76 ALA A CA 1
ATOM 587 C C . ALA A 1 76 ? 13.282 -6.742 -8.254 1.00 97.75 76 ALA A C 1
ATOM 589 O O . ALA A 1 76 ? 13.902 -7.691 -7.773 1.00 97.75 76 ALA A O 1
ATOM 590 N N . ASP A 1 77 ? 13.887 -5.659 -8.741 1.00 97.44 77 ASP A N 1
ATOM 591 C CA . ASP A 1 77 ? 15.342 -5.499 -8.769 1.00 97.44 77 ASP A CA 1
ATOM 592 C C . ASP A 1 77 ? 15.748 -4.129 -8.194 1.00 97.44 77 ASP A C 1
ATOM 594 O O . ASP A 1 77 ? 15.765 -3.124 -8.912 1.00 97.44 77 ASP A O 1
ATOM 598 N N . PRO A 1 78 ? 16.077 -4.058 -6.889 1.00 95.56 78 PRO A N 1
ATOM 599 C CA . PRO A 1 78 ? 16.522 -2.829 -6.242 1.00 95.56 78 PRO A CA 1
ATOM 600 C C . PRO A 1 78 ? 17.852 -2.285 -6.763 1.00 95.56 78 PRO A C 1
ATOM 602 O O . PRO A 1 78 ? 18.179 -1.137 -6.463 1.00 95.56 78 PRO A O 1
ATOM 605 N N . SER A 1 79 ? 18.649 -3.079 -7.491 1.00 95.44 79 SER A N 1
ATOM 606 C CA . SER A 1 79 ? 19.910 -2.593 -8.067 1.00 95.44 79 SER A CA 1
ATOM 607 C C . SER A 1 79 ? 19.673 -1.579 -9.192 1.00 95.44 79 SER A C 1
ATOM 609 O O . SER A 1 79 ? 20.531 -0.743 -9.464 1.00 95.44 79 SER A O 1
ATOM 611 N N . LEU A 1 80 ? 18.474 -1.593 -9.786 1.00 96.31 80 LEU A N 1
ATOM 612 C CA . LEU A 1 80 ? 18.027 -0.635 -10.799 1.00 96.31 80 LEU A CA 1
ATOM 613 C C . LEU A 1 80 ? 17.537 0.691 -10.201 1.00 96.31 80 LEU A C 1
ATOM 615 O O . LEU A 1 80 ? 17.203 1.615 -10.941 1.00 96.31 80 LEU A O 1
ATOM 619 N N . ILE A 1 81 ? 17.465 0.792 -8.872 1.00 95.94 81 ILE A N 1
ATOM 620 C CA . ILE A 1 81 ? 16.972 1.977 -8.177 1.00 95.94 81 ILE A CA 1
ATOM 621 C C . ILE A 1 81 ? 18.145 2.911 -7.894 1.00 95.94 81 ILE A C 1
ATOM 623 O O . ILE A 1 81 ? 19.067 2.570 -7.153 1.00 95.94 81 ILE A O 1
ATOM 627 N N . SER A 1 82 ? 18.097 4.109 -8.481 1.00 94.62 82 SER A N 1
ATOM 628 C CA . SER A 1 82 ? 19.160 5.106 -8.353 1.00 94.62 82 SER A CA 1
ATOM 629 C C . SER A 1 82 ? 19.352 5.568 -6.903 1.00 94.62 82 SER A C 1
ATOM 631 O O . SER A 1 82 ? 18.397 5.660 -6.127 1.00 94.62 82 SER A O 1
ATOM 633 N N . ASP A 1 83 ? 20.575 5.962 -6.538 1.00 93.31 83 ASP A N 1
ATOM 634 C CA . ASP A 1 83 ? 20.853 6.520 -5.205 1.00 93.31 83 ASP A CA 1
ATOM 635 C C . ASP A 1 83 ? 20.021 7.778 -4.920 1.00 93.31 83 ASP A C 1
ATOM 637 O O . ASP A 1 83 ? 19.616 8.024 -3.783 1.00 93.31 83 ASP A O 1
ATOM 641 N N . ARG A 1 84 ? 19.693 8.551 -5.965 1.00 93.06 84 ARG A N 1
ATOM 642 C CA . ARG A 1 84 ? 18.762 9.683 -5.878 1.00 93.06 84 ARG A CA 1
ATOM 643 C C . ARG A 1 84 ? 17.369 9.222 -5.449 1.00 93.06 84 ARG A C 1
ATOM 645 O O . ARG A 1 84 ? 16.765 9.845 -4.574 1.00 93.06 84 ARG A O 1
ATOM 652 N N . THR A 1 85 ? 16.862 8.148 -6.048 1.00 93.69 85 THR A N 1
ATOM 653 C CA . THR A 1 85 ? 15.569 7.553 -5.692 1.00 93.69 85 THR A CA 1
ATOM 654 C C . THR A 1 85 ? 15.572 7.024 -4.260 1.00 93.69 85 THR A C 1
ATOM 656 O O . THR A 1 85 ? 14.660 7.342 -3.493 1.00 93.69 85 THR A O 1
ATOM 659 N N . ILE A 1 86 ? 16.625 6.305 -3.862 1.00 92.44 86 ILE A N 1
ATOM 660 C CA . ILE A 1 86 ? 16.820 5.831 -2.483 1.00 92.44 86 ILE A CA 1
ATOM 661 C C . ILE A 1 86 ? 16.814 7.005 -1.499 1.00 92.44 86 ILE A C 1
ATOM 663 O O . ILE A 1 86 ? 16.084 6.987 -0.508 1.00 92.44 86 ILE A O 1
ATOM 667 N N . ALA A 1 87 ? 17.580 8.062 -1.784 1.00 90.31 87 ALA A N 1
ATOM 668 C CA . ALA A 1 87 ? 17.650 9.247 -0.936 1.00 90.31 87 ALA A CA 1
ATOM 669 C C . ALA A 1 87 ? 16.289 9.948 -0.800 1.00 90.31 87 ALA A C 1
ATOM 671 O O . ALA A 1 87 ? 15.956 10.431 0.282 1.00 90.31 87 ALA A O 1
ATOM 672 N N . ARG A 1 88 ? 15.483 9.972 -1.871 1.00 88.50 88 ARG A N 1
ATOM 673 C CA . ARG A 1 88 ? 14.134 10.556 -1.860 1.00 88.50 88 ARG A CA 1
ATOM 674 C C . ARG A 1 88 ? 13.131 9.706 -1.075 1.00 88.50 88 ARG A C 1
ATOM 676 O O . ARG A 1 88 ? 12.246 10.277 -0.445 1.00 88.50 88 ARG A O 1
ATOM 683 N N . GLY A 1 89 ? 13.261 8.378 -1.110 1.00 86.88 89 GLY A N 1
ATOM 684 C CA . GLY A 1 89 ? 12.422 7.443 -0.349 1.00 86.88 89 GLY A CA 1
ATOM 685 C C . GLY A 1 89 ? 12.815 7.297 1.124 1.00 86.88 89 GLY A C 1
ATOM 686 O O . GLY A 1 89 ? 11.987 6.898 1.945 1.00 86.88 89 GLY A O 1
ATOM 687 N N . LYS A 1 90 ? 14.057 7.643 1.483 1.00 86.56 90 LYS A N 1
ATOM 688 C CA . LYS A 1 90 ? 14.577 7.518 2.850 1.00 86.56 90 LYS A CA 1
ATOM 689 C C . LYS A 1 90 ? 13.699 8.265 3.860 1.00 86.56 90 LYS A C 1
ATOM 691 O O . LYS A 1 90 ? 13.416 9.454 3.710 1.00 86.56 90 LYS A O 1
ATOM 696 N N . GLY A 1 91 ? 13.308 7.552 4.916 1.00 85.81 91 GLY A N 1
ATOM 697 C CA . GLY A 1 91 ? 12.457 8.065 5.989 1.00 85.81 91 GLY A CA 1
ATOM 698 C C . GLY A 1 91 ? 10.979 8.204 5.617 1.00 85.81 91 GLY A C 1
ATOM 699 O O . GLY A 1 91 ? 10.205 8.630 6.458 1.00 85.81 91 GLY A O 1
ATOM 700 N N . GLN A 1 92 ? 10.557 7.861 4.394 1.00 91.38 92 GLN A N 1
ATOM 701 C CA . GLN A 1 92 ? 9.151 7.974 3.976 1.00 91.38 92 GLN A CA 1
ATOM 702 C C . GLN A 1 92 ? 8.336 6.692 4.197 1.00 91.38 92 GLN A C 1
ATOM 704 O O . GLN A 1 92 ? 7.122 6.709 3.982 1.00 91.38 92 GLN A O 1
ATOM 709 N N . LEU A 1 93 ? 8.976 5.590 4.596 1.00 93.00 93 LEU A N 1
ATOM 710 C CA . LEU A 1 93 ? 8.284 4.357 4.964 1.00 93.00 93 LEU A CA 1
ATOM 711 C C . LEU A 1 93 ? 7.465 4.583 6.246 1.00 93.00 93 LEU A C 1
ATOM 713 O O . LEU A 1 93 ? 7.957 5.186 7.193 1.00 93.00 93 LEU A O 1
ATOM 717 N N . GLY A 1 94 ? 6.218 4.119 6.265 1.00 94.06 94 GLY A N 1
ATOM 718 C CA . GLY A 1 94 ? 5.260 4.383 7.338 1.00 94.06 94 GLY A CA 1
ATOM 719 C C . GLY A 1 94 ? 4.558 5.745 7.247 1.00 94.06 94 GLY A C 1
ATOM 720 O O . GLY A 1 94 ? 3.986 6.189 8.238 1.00 94.06 94 GLY A O 1
ATOM 721 N N . THR A 1 95 ? 4.593 6.429 6.093 1.00 94.00 95 THR A N 1
ATOM 722 C CA . THR A 1 95 ? 4.000 7.774 5.933 1.00 94.00 95 THR A CA 1
ATOM 723 C C . THR A 1 95 ? 2.862 7.805 4.914 1.00 94.00 95 THR A C 1
ATOM 725 O O . THR A 1 95 ? 2.895 7.137 3.875 1.00 94.00 95 THR A O 1
ATOM 728 N N . VAL A 1 96 ? 1.848 8.637 5.171 1.00 92.62 96 VAL A N 1
ATOM 729 C CA . VAL A 1 96 ? 0.688 8.790 4.270 1.00 92.62 96 VAL A CA 1
ATOM 730 C C . VAL A 1 96 ? 1.054 9.656 3.072 1.00 92.62 96 VAL A C 1
ATOM 732 O O . VAL A 1 96 ? 0.870 9.279 1.913 1.00 92.62 96 VAL A O 1
ATOM 735 N N . GLY A 1 97 ? 1.623 10.827 3.346 1.00 89.38 97 GLY A N 1
ATOM 736 C CA . GLY A 1 97 ? 1.904 11.828 2.333 1.00 89.38 97 GLY A CA 1
ATOM 737 C C . GLY A 1 97 ? 0.849 12.886 2.110 1.00 89.38 97 GLY A C 1
ATOM 738 O O . GLY A 1 97 ? 0.170 13.299 3.040 1.00 89.38 97 GLY A O 1
ATOM 739 N N . ALA A 1 98 ? 0.784 13.361 0.866 1.00 84.06 98 ALA A N 1
ATOM 740 C CA . ALA A 1 98 ? -0.054 14.469 0.424 1.00 84.06 98 ALA A CA 1
ATOM 741 C C . ALA A 1 98 ? -0.860 14.074 -0.824 1.00 84.06 98 ALA A C 1
ATOM 743 O O . ALA A 1 98 ? -0.749 12.946 -1.306 1.00 84.06 98 ALA A O 1
ATOM 744 N N . GLY A 1 99 ? -1.635 15.014 -1.366 1.00 84.75 99 GLY A N 1
ATOM 745 C CA . GLY A 1 99 ? -2.521 14.773 -2.503 1.00 84.75 99 GLY A CA 1
ATOM 746 C C . GLY A 1 99 ? -3.825 14.128 -2.048 1.00 84.75 99 GLY A C 1
ATOM 747 O O . GLY A 1 99 ? -4.409 14.552 -1.055 1.00 84.75 99 GLY A O 1
ATOM 748 N N . ASN A 1 100 ? -4.272 13.097 -2.760 1.00 86.69 100 ASN A N 1
ATOM 749 C CA . ASN A 1 100 ? -5.476 12.337 -2.421 1.00 86.69 100 ASN A CA 1
ATOM 750 C C . ASN A 1 100 ? -5.212 11.192 -1.423 1.00 86.69 100 ASN A C 1
ATOM 752 O O . ASN A 1 100 ? -6.059 10.315 -1.286 1.00 86.69 100 ASN A O 1
ATOM 756 N N . HIS A 1 101 ? -4.053 11.173 -0.758 1.00 91.38 101 HIS A N 1
ATOM 757 C CA . HIS A 1 101 ? -3.716 10.168 0.248 1.00 91.38 101 HIS A CA 1
ATOM 758 C C . HIS A 1 101 ? -4.310 10.520 1.615 1.00 91.38 101 HIS A C 1
ATOM 760 O O . HIS A 1 101 ? -4.255 11.675 2.042 1.00 91.38 101 HIS A O 1
ATOM 766 N N . TYR A 1 102 ? -4.829 9.516 2.315 1.00 92.56 102 TYR A N 1
ATOM 767 C CA . TYR A 1 102 ? -5.482 9.679 3.609 1.00 92.56 102 TYR A CA 1
ATOM 768 C C . TYR A 1 102 ? -5.507 8.372 4.402 1.00 92.56 102 TYR A C 1
ATOM 770 O O . TYR A 1 102 ? -5.314 7.281 3.862 1.00 92.56 102 TYR A O 1
ATOM 778 N N . ILE A 1 103 ? -5.783 8.502 5.696 1.00 94.75 103 ILE A N 1
ATOM 779 C CA . ILE A 1 103 ? -6.301 7.417 6.531 1.00 94.75 103 ILE A CA 1
ATOM 780 C C . ILE 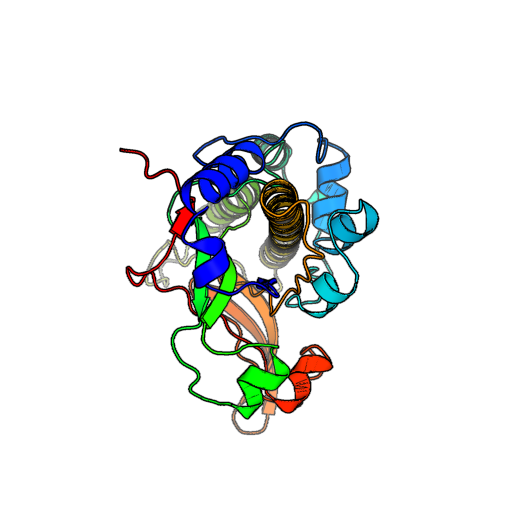A 1 103 ? -7.683 7.844 6.979 1.00 94.75 103 ILE A C 1
ATOM 782 O O . ILE A 1 103 ? -7.855 8.982 7.405 1.00 94.75 103 ILE A O 1
ATOM 786 N N . GLU A 1 104 ? -8.660 6.963 6.867 1.00 93.69 104 GLU A N 1
ATOM 787 C CA . GLU A 1 104 ? -10.048 7.303 7.133 1.00 93.69 104 GLU A CA 1
ATOM 788 C C . GLU A 1 104 ? -10.687 6.263 8.043 1.00 93.69 104 GLU A C 1
ATOM 790 O O . GLU A 1 104 ? -10.663 5.071 7.737 1.00 93.69 104 GLU A O 1
ATOM 795 N N . VAL A 1 105 ? -11.239 6.719 9.167 1.00 95.94 105 VAL A N 1
ATOM 796 C CA . VAL A 1 105 ? -12.067 5.899 10.055 1.00 95.94 105 VAL A CA 1
ATOM 797 C C . VAL A 1 105 ? -13.511 6.046 9.585 1.00 95.94 105 VAL A C 1
ATOM 799 O O . VAL A 1 105 ? -14.052 7.154 9.521 1.00 95.94 105 VAL A O 1
ATOM 802 N N . GLN A 1 106 ? -14.107 4.923 9.203 1.00 94.44 106 GLN A N 1
ATOM 803 C CA . GLN A 1 106 ? -15.396 4.835 8.527 1.00 94.44 106 GLN A CA 1
ATOM 804 C C . GLN A 1 106 ? -16.353 3.964 9.333 1.00 94.44 106 GLN A C 1
ATOM 806 O O . GLN A 1 106 ? -15.930 3.063 10.055 1.00 94.44 106 GLN A O 1
ATOM 811 N N . ARG A 1 107 ? -17.650 4.209 9.154 1.00 95.44 107 ARG A N 1
ATOM 812 C CA . ARG A 1 107 ? -18.720 3.319 9.598 1.00 95.44 107 ARG A CA 1
ATOM 813 C C . ARG A 1 107 ? -19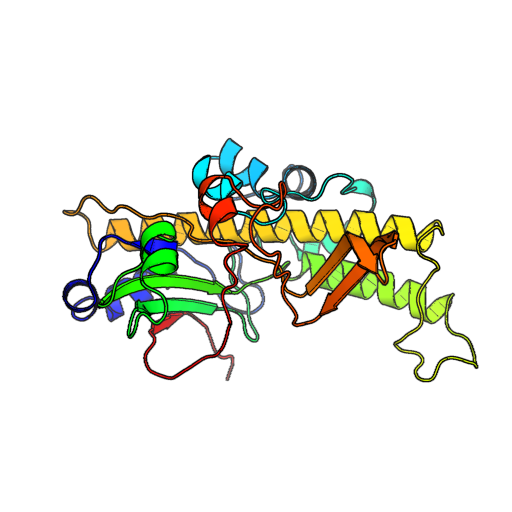.255 2.551 8.397 1.00 95.44 107 ARG A C 1
ATOM 815 O O . ARG A 1 107 ? -19.548 3.160 7.368 1.00 95.44 107 ARG A O 1
ATOM 822 N N . VAL A 1 108 ? -19.440 1.243 8.534 1.00 95.50 108 VAL A N 1
ATOM 823 C CA . VAL A 1 108 ? -20.216 0.456 7.572 1.00 95.50 108 VAL A CA 1
ATOM 824 C C . VAL A 1 108 ? -21.679 0.871 7.702 1.00 95.50 108 VAL A C 1
ATOM 826 O O . VAL A 1 108 ? -22.347 0.539 8.676 1.00 95.50 108 VAL A O 1
ATOM 829 N N . ASP A 1 109 ? -22.162 1.668 6.754 1.00 94.38 109 ASP A N 1
ATOM 830 C CA . ASP A 1 109 ? -23.519 2.220 6.811 1.00 94.38 109 ASP A CA 1
ATOM 831 C C . ASP A 1 109 ? -24.580 1.237 6.316 1.00 94.38 109 ASP A C 1
ATOM 833 O O . ASP A 1 109 ? -25.652 1.142 6.900 1.00 94.38 109 ASP A O 1
ATOM 837 N N . LYS A 1 110 ? -24.271 0.508 5.239 1.00 93.50 110 LYS A N 1
ATOM 838 C CA . LYS A 1 110 ? -25.212 -0.403 4.595 1.00 93.50 110 LYS A CA 1
ATOM 839 C C . LYS A 1 110 ? -24.514 -1.620 4.009 1.00 93.50 110 LYS A C 1
ATOM 841 O O . LYS A 1 110 ? -23.509 -1.471 3.307 1.00 93.50 110 LYS A O 1
ATOM 846 N N . ILE A 1 111 ? -25.098 -2.797 4.209 1.00 94.56 111 ILE A N 1
ATOM 847 C CA . ILE A 1 111 ? -24.711 -4.027 3.514 1.00 94.56 111 ILE A CA 1
ATOM 848 C C . ILE A 1 111 ? -25.636 -4.266 2.311 1.00 94.56 111 ILE A C 1
ATOM 850 O O . ILE A 1 111 ? -26.853 -4.114 2.379 1.00 94.56 111 ILE A O 1
ATOM 854 N N . LEU A 1 112 ? -25.037 -4.584 1.158 1.00 92.94 112 LEU A N 1
ATOM 855 C CA . LEU A 1 112 ? -25.761 -4.866 -0.095 1.00 92.94 112 LEU A CA 1
ATOM 856 C C . LEU A 1 112 ? -25.745 -6.352 -0.472 1.00 92.94 112 LEU A C 1
ATOM 858 O O . LEU A 1 112 ? -26.579 -6.796 -1.255 1.00 92.94 112 LEU A O 1
ATOM 862 N N . ASP A 1 113 ? -24.777 -7.095 0.057 1.00 92.06 113 ASP A N 1
ATOM 863 C CA . ASP A 1 113 ? -24.572 -8.518 -0.187 1.00 92.06 113 ASP A CA 1
ATOM 864 C C . ASP A 1 113 ? -24.118 -9.155 1.130 1.00 92.06 113 ASP A C 1
ATOM 866 O O . ASP A 1 113 ? -22.949 -9.068 1.514 1.00 92.06 113 ASP A O 1
ATOM 870 N N . GLU A 1 114 ? -25.080 -9.736 1.843 1.00 94.88 114 GLU A N 1
ATOM 871 C CA . GLU A 1 114 ? -24.892 -10.328 3.172 1.00 94.88 114 GLU A CA 1
ATOM 872 C C . GLU A 1 114 ? -23.881 -11.479 3.166 1.00 94.88 114 GLU A C 1
ATOM 874 O O . GLU A 1 114 ? -23.099 -11.642 4.103 1.00 94.88 114 GLU A O 1
ATOM 879 N N . GLU A 1 115 ? -23.858 -12.281 2.097 1.00 93.62 115 GLU A N 1
ATOM 880 C CA . GLU A 1 115 ? -22.942 -13.414 1.997 1.00 93.62 115 GLU A CA 1
ATOM 881 C C . GLU A 1 115 ? -21.497 -12.926 1.910 1.00 93.62 115 GLU A C 1
ATOM 883 O O . GLU A 1 115 ? -20.636 -13.381 2.673 1.00 93.62 115 GLU A O 1
ATOM 888 N N . LYS A 1 116 ? -21.233 -11.966 1.018 1.00 93.44 116 LYS A N 1
ATOM 889 C CA . LYS A 1 116 ? -19.890 -11.403 0.861 1.00 93.44 116 LYS A CA 1
ATOM 890 C C . LYS A 1 116 ? -19.465 -10.613 2.090 1.00 93.44 116 LYS A C 1
ATOM 892 O O . LYS A 1 116 ? -18.313 -10.733 2.503 1.00 93.44 116 LYS A O 1
ATOM 897 N N . ALA A 1 117 ? -20.372 -9.836 2.681 1.00 94.12 117 ALA A N 1
ATOM 898 C CA . ALA A 1 117 ? -20.103 -9.078 3.897 1.00 94.12 117 ALA A CA 1
ATOM 899 C C . ALA A 1 117 ? -19.678 -9.999 5.045 1.00 94.12 117 ALA A C 1
ATOM 901 O O . ALA A 1 117 ? -18.618 -9.788 5.626 1.00 94.12 117 ALA A O 1
ATOM 902 N N . ARG A 1 118 ? -20.412 -11.094 5.276 1.00 95.75 118 ARG A N 1
ATOM 903 C CA . ARG A 1 118 ? -20.064 -12.096 6.293 1.00 95.75 118 ARG A CA 1
ATOM 904 C C . ARG A 1 118 ? -18.681 -12.710 6.068 1.00 95.75 118 ARG A C 1
ATOM 906 O O . ARG A 1 118 ? -17.927 -12.866 7.019 1.00 95.75 118 ARG A O 1
ATOM 913 N N . VAL A 1 119 ? -18.322 -13.053 4.827 1.00 94.81 119 VAL A N 1
ATOM 914 C CA . VAL A 1 119 ? -16.984 -13.596 4.505 1.00 94.81 119 VAL A CA 1
ATOM 915 C C . VAL A 1 119 ? -15.882 -12.548 4.717 1.00 94.81 119 VAL A C 1
ATOM 917 O O . VAL A 1 119 ? -14.779 -12.882 5.152 1.00 94.81 119 VAL A O 1
ATOM 920 N N . MET A 1 120 ? -16.173 -11.277 4.433 1.00 95.19 120 MET A N 1
ATOM 921 C CA . MET A 1 120 ? -15.276 -10.141 4.677 1.00 95.19 120 MET A CA 1
ATOM 922 C C . MET A 1 120 ? -15.241 -9.673 6.134 1.00 95.19 120 MET A C 1
ATOM 924 O O . MET A 1 120 ? -14.450 -8.780 6.434 1.00 95.19 120 MET A O 1
ATOM 928 N N . ASP A 1 121 ? -16.031 -10.289 7.018 1.00 95.44 121 ASP A N 1
ATOM 929 C CA . ASP A 1 121 ? -16.204 -9.872 8.412 1.00 95.44 121 ASP A CA 1
ATOM 930 C C . ASP A 1 121 ? -16.687 -8.412 8.534 1.00 95.44 121 ASP A C 1
ATOM 932 O O . ASP A 1 121 ? -16.156 -7.600 9.293 1.00 95.44 121 ASP A O 1
ATOM 936 N N . LEU A 1 122 ? -17.680 -8.073 7.703 1.00 96.06 122 LEU A N 1
ATOM 937 C CA . LEU A 1 122 ? -18.332 -6.770 7.649 1.00 96.06 122 LEU A CA 1
ATOM 938 C C . LEU A 1 122 ? -19.784 -6.859 8.122 1.00 96.06 122 LEU A C 1
ATOM 940 O O . LEU A 1 122 ? -20.534 -7.721 7.667 1.00 96.06 122 LEU A O 1
ATOM 944 N N . HIS A 1 123 ? -20.198 -5.916 8.967 1.00 95.94 123 HIS A N 1
ATOM 945 C CA . HIS A 1 123 ? -21.593 -5.739 9.378 1.00 95.94 123 HIS A CA 1
ATOM 946 C C . HIS A 1 123 ? -21.940 -4.253 9.531 1.00 95.94 123 HIS A C 1
ATOM 948 O O . HIS A 1 123 ? -21.058 -3.419 9.733 1.00 95.94 123 HIS A O 1
ATOM 954 N N . GLU A 1 124 ? -23.222 -3.894 9.452 1.00 96.00 124 GLU A N 1
ATOM 955 C CA . GLU A 1 124 ? -23.657 -2.502 9.641 1.00 96.00 124 GLU A CA 1
ATOM 956 C C . GLU A 1 124 ? -23.269 -1.974 11.035 1.00 96.00 124 GLU A C 1
ATOM 958 O O . GLU A 1 124 ? -23.177 -2.725 12.009 1.00 96.00 124 GLU A O 1
ATOM 963 N N . GLY A 1 125 ? -22.959 -0.680 11.121 1.00 95.81 125 GLY A N 1
ATOM 964 C CA . GLY A 1 125 ? -22.487 -0.016 12.340 1.00 95.81 125 GLY A CA 1
ATOM 965 C C . GLY A 1 125 ? -21.020 -0.281 12.703 1.00 95.81 125 GLY A C 1
ATOM 966 O O . GLY A 1 125 ? -20.477 0.438 13.544 1.00 95.81 125 GLY A O 1
ATOM 967 N N . GLN A 1 126 ? -20.354 -1.249 12.059 1.00 97.06 126 GLN A N 1
ATOM 968 C CA . GLN A 1 126 ? -18.947 -1.562 12.317 1.00 97.06 126 GLN A CA 1
ATOM 969 C C . GLN A 1 126 ? -18.039 -0.392 11.958 1.00 97.06 126 GLN A C 1
ATOM 971 O O . GLN A 1 126 ? -18.216 0.255 10.920 1.00 97.06 126 GLN A O 1
ATOM 976 N N . VAL A 1 127 ? -17.007 -0.179 12.769 1.00 97.62 127 VAL A N 1
ATOM 977 C CA . VAL A 1 127 ? -15.926 0.742 12.436 1.00 97.62 127 VAL A CA 1
ATOM 978 C C . VAL A 1 127 ? -14.849 0.024 11.635 1.00 97.62 127 VAL A C 1
ATOM 980 O O . VAL A 1 127 ? -14.321 -1.017 12.031 1.00 97.62 127 VAL A O 1
ATOM 983 N N . VAL A 1 128 ? -14.486 0.617 10.504 1.00 97.25 128 VAL A N 1
ATOM 984 C CA . VAL A 1 128 ? -13.420 0.144 9.622 1.00 97.25 128 VAL A CA 1
ATOM 985 C C . VAL A 1 128 ? -12.443 1.276 9.338 1.00 97.25 128 VAL A C 1
ATOM 987 O O . VAL A 1 128 ? -12.779 2.455 9.431 1.00 97.25 128 VAL A O 1
ATOM 990 N N . VAL A 1 129 ? -11.209 0.922 8.993 1.00 97.06 129 VAL A N 1
ATOM 991 C CA . VAL A 1 129 ? -10.174 1.884 8.610 1.00 97.06 129 VAL A CA 1
ATOM 992 C C . VAL A 1 129 ? -9.736 1.643 7.177 1.00 97.06 129 VAL A C 1
ATOM 994 O O . VAL A 1 129 ? -9.351 0.529 6.798 1.00 97.06 129 VAL A O 1
ATOM 997 N N . MET A 1 130 ? -9.756 2.715 6.397 1.00 96.25 130 MET A N 1
ATOM 998 C CA . MET A 1 130 ? -9.310 2.767 5.017 1.00 96.25 130 MET A CA 1
ATOM 999 C C . MET A 1 130 ? -7.972 3.513 4.944 1.00 96.25 130 MET A C 1
ATOM 1001 O O . MET A 1 130 ? -7.856 4.643 5.410 1.00 96.25 130 MET A O 1
ATOM 1005 N N . ILE A 1 131 ? -6.947 2.876 4.373 1.00 96.25 131 ILE A N 1
ATOM 1006 C CA . ILE A 1 131 ? -5.611 3.465 4.199 1.00 96.25 131 ILE A CA 1
ATOM 1007 C C . ILE A 1 131 ? -5.372 3.644 2.707 1.00 96.25 131 ILE A C 1
ATOM 1009 O O . ILE A 1 131 ? -5.245 2.667 1.970 1.00 96.25 131 ILE A O 1
ATOM 1013 N N . HIS A 1 132 ? -5.274 4.895 2.271 1.00 95.44 132 HIS A N 1
ATOM 1014 C CA . HIS A 1 132 ? -5.039 5.243 0.881 1.00 95.44 132 HIS A CA 1
ATOM 1015 C C . HIS A 1 132 ? -3.707 5.983 0.742 1.00 95.44 132 HIS A C 1
ATOM 1017 O O . HIS A 1 132 ? -3.574 7.154 1.097 1.00 95.44 132 HIS A O 1
ATOM 1023 N N . THR A 1 133 ? -2.689 5.279 0.246 1.00 95.00 133 THR A N 1
ATOM 1024 C CA . THR A 1 133 ? -1.361 5.836 -0.035 1.00 95.00 133 THR A CA 1
ATOM 1025 C C . THR A 1 133 ? -0.613 4.992 -1.070 1.00 95.00 133 THR A C 1
ATOM 1027 O O . THR A 1 133 ? -1.019 3.880 -1.411 1.00 95.00 133 THR A O 1
ATOM 1030 N N . GLY A 1 134 ? 0.504 5.530 -1.553 1.00 92.50 134 GLY A N 1
ATOM 1031 C CA . GLY A 1 134 ? 1.348 4.952 -2.591 1.00 92.50 134 GLY A CA 1
ATOM 1032 C C . GLY A 1 134 ? 2.831 4.919 -2.218 1.00 92.50 134 GLY A C 1
ATOM 1033 O O . GLY A 1 134 ? 3.225 5.046 -1.060 1.00 92.50 134 GLY A O 1
ATOM 1034 N N . SER A 1 135 ? 3.671 4.832 -3.245 1.00 85.31 135 SER A N 1
ATOM 1035 C CA . SER A 1 135 ? 5.133 4.677 -3.183 1.00 85.31 135 SER A CA 1
ATOM 1036 C C . SER A 1 135 ? 5.911 5.909 -2.731 1.00 85.31 135 SER A C 1
ATOM 1038 O O . SER A 1 135 ? 7.134 5.954 -2.862 1.00 85.31 135 SER A O 1
ATOM 1040 N N . ARG A 1 136 ? 5.211 6.942 -2.257 1.00 92.50 136 ARG A N 1
ATOM 1041 C CA . ARG A 1 136 ? 5.795 8.217 -1.832 1.00 92.50 136 ARG A CA 1
ATOM 1042 C C . ARG A 1 136 ? 6.719 8.798 -2.917 1.00 92.50 136 ARG A C 1
ATOM 1044 O O . ARG A 1 136 ? 6.445 8.668 -4.110 1.00 92.50 136 ARG A O 1
ATOM 1051 N N . GLY A 1 137 ? 7.796 9.468 -2.516 1.00 90.38 137 GLY A N 1
ATOM 1052 C CA . GLY A 1 137 ? 8.792 10.011 -3.433 1.00 90.38 137 GLY A CA 1
ATOM 1053 C C . GLY A 1 137 ? 9.586 8.941 -4.185 1.00 90.38 137 GLY A C 1
ATOM 1054 O O . GLY A 1 137 ? 10.081 9.243 -5.266 1.00 90.38 137 GLY A O 1
ATOM 1055 N N . LEU A 1 138 ? 9.668 7.713 -3.658 1.00 93.06 138 LEU A N 1
ATOM 1056 C CA . LEU A 1 138 ? 10.415 6.612 -4.269 1.00 93.06 138 LEU A CA 1
ATOM 1057 C C . LEU A 1 138 ? 9.828 6.246 -5.634 1.00 93.06 138 LEU A C 1
ATOM 1059 O O . LEU A 1 138 ? 10.483 6.436 -6.653 1.00 93.06 138 LEU A O 1
ATOM 1063 N N . GLY A 1 139 ? 8.571 5.801 -5.688 1.00 93.56 139 GLY A N 1
ATOM 1064 C CA . GLY A 1 139 ? 7.985 5.394 -6.973 1.00 93.56 139 GLY A CA 1
ATOM 1065 C C . GLY A 1 139 ? 7.711 6.563 -7.922 1.00 93.56 139 GLY A C 1
ATOM 1066 O O . GLY A 1 139 ? 7.771 6.375 -9.133 1.00 93.56 139 GLY A O 1
ATOM 1067 N N . HIS A 1 140 ? 7.510 7.784 -7.404 1.00 93.88 140 HIS A N 1
ATOM 1068 C CA . HIS A 1 140 ? 7.471 8.983 -8.251 1.00 93.88 140 HIS A CA 1
ATOM 1069 C C . HIS A 1 140 ? 8.802 9.179 -8.985 1.00 93.88 140 HIS A C 1
ATOM 1071 O O . HIS A 1 140 ? 8.810 9.443 -10.181 1.00 93.88 140 HIS A O 1
ATOM 1077 N N . GLN A 1 141 ? 9.933 9.025 -8.290 1.00 96.06 141 GLN A N 1
ATOM 1078 C CA . GLN A 1 141 ? 11.250 9.168 -8.909 1.00 96.06 141 GLN A CA 1
ATOM 1079 C C . GLN A 1 141 ? 11.551 8.028 -9.893 1.00 96.06 141 GLN A C 1
ATOM 1081 O O . GLN A 1 141 ? 12.095 8.303 -10.957 1.00 96.06 141 GLN A O 1
ATOM 1086 N N . VAL A 1 142 ? 11.133 6.788 -9.596 1.00 96.75 142 VAL A N 1
ATOM 1087 C CA . VAL A 1 142 ? 11.220 5.660 -10.549 1.00 96.75 142 VAL A CA 1
ATOM 1088 C C . VAL A 1 142 ? 10.456 5.972 -11.840 1.00 96.75 142 VAL A C 1
ATOM 1090 O O . VAL A 1 142 ? 10.968 5.746 -12.936 1.00 96.75 142 VAL A O 1
ATOM 1093 N N . ALA A 1 143 ? 9.240 6.514 -11.725 1.00 95.56 143 ALA A N 1
ATOM 1094 C CA . ALA A 1 143 ? 8.447 6.913 -12.882 1.00 95.56 143 ALA A CA 1
ATOM 1095 C C . ALA A 1 143 ? 9.105 8.064 -13.662 1.00 95.56 143 ALA A C 1
ATOM 1097 O O . ALA A 1 143 ? 9.239 7.951 -14.877 1.00 95.56 143 ALA A O 1
ATOM 1098 N N . ASP A 1 144 ? 9.571 9.118 -12.982 1.00 95.69 144 ASP A N 1
ATOM 1099 C CA . ASP A 1 144 ? 10.237 10.269 -13.613 1.00 95.69 144 ASP A CA 1
ATOM 1100 C C . ASP A 1 144 ? 11.482 9.849 -14.408 1.00 95.69 144 ASP A C 1
ATOM 1102 O O . ASP A 1 144 ? 11.678 10.269 -15.551 1.00 95.69 144 ASP A O 1
ATOM 1106 N N . GLU A 1 145 ? 12.334 9.014 -13.806 1.00 95.38 145 GLU A N 1
ATOM 1107 C CA . GLU A 1 145 ? 13.570 8.539 -14.433 1.00 95.38 145 GLU A CA 1
ATOM 1108 C C . GLU A 1 145 ? 13.267 7.704 -15.679 1.00 95.38 145 GLU A C 1
ATOM 1110 O O . GLU A 1 145 ? 13.896 7.905 -16.720 1.00 95.38 145 GLU A O 1
ATOM 1115 N N . ASN A 1 146 ? 12.249 6.841 -15.624 1.00 95.19 146 ASN A N 1
ATOM 1116 C CA . ASN A 1 146 ? 11.829 6.078 -16.793 1.00 95.19 146 ASN A CA 1
ATOM 1117 C C . ASN A 1 146 ? 11.157 6.947 -17.868 1.00 95.19 146 ASN A C 1
ATOM 1119 O O . ASN A 1 146 ? 11.419 6.763 -19.056 1.00 95.19 146 ASN A O 1
ATOM 1123 N N . MET A 1 147 ? 10.319 7.913 -17.483 1.00 94.81 147 MET A N 1
ATOM 1124 C CA . MET A 1 147 ? 9.684 8.839 -18.427 1.00 94.81 147 MET A CA 1
ATOM 1125 C C . MET A 1 147 ? 10.722 9.655 -19.195 1.00 94.81 147 MET A C 1
ATOM 1127 O O . MET A 1 147 ? 10.557 9.874 -20.395 1.00 94.81 147 MET A O 1
ATOM 1131 N N . LYS A 1 148 ? 11.823 10.045 -18.540 1.00 94.88 148 LYS A N 1
ATOM 1132 C CA . LYS A 1 148 ? 12.950 10.696 -19.210 1.00 94.88 148 LYS A CA 1
ATOM 1133 C C . LYS A 1 148 ? 13.544 9.795 -20.299 1.00 94.88 148 LYS A C 1
ATOM 1135 O O . LYS A 1 148 ? 13.613 10.217 -21.452 1.00 94.88 148 LYS A O 1
ATOM 1140 N N . VAL A 1 149 ? 13.863 8.539 -19.972 1.00 94.94 149 VAL A N 1
ATOM 1141 C CA . VAL A 1 149 ? 14.361 7.546 -20.946 1.00 94.94 149 VAL A CA 1
ATOM 1142 C C . VAL A 1 149 ? 13.373 7.353 -22.105 1.00 94.94 149 VAL A C 1
ATOM 1144 O O . VAL A 1 149 ? 13.777 7.343 -23.268 1.00 94.94 149 VAL A O 1
ATOM 1147 N N . CYS A 1 150 ? 12.075 7.260 -21.802 1.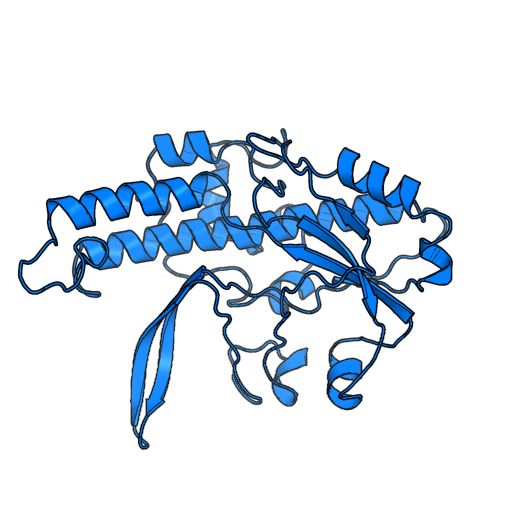00 94.88 150 CYS A N 1
ATOM 1148 C CA . CYS A 1 150 ? 10.999 7.158 -22.789 1.00 94.88 150 CYS A CA 1
ATOM 1149 C C . CYS A 1 150 ? 10.983 8.349 -23.755 1.00 94.88 150 CYS A C 1
ATOM 1151 O O . CYS A 1 150 ? 10.966 8.162 -24.973 1.00 94.88 150 CYS A O 1
ATOM 1153 N N . SER A 1 151 ? 11.054 9.566 -23.213 1.00 93.62 151 SER A N 1
ATOM 1154 C CA . SER A 1 151 ? 11.022 10.810 -23.986 1.00 93.62 151 SER A CA 1
ATOM 1155 C C . SER A 1 151 ? 12.255 11.026 -24.869 1.00 93.62 151 SER A C 1
ATOM 1157 O O . SER A 1 151 ? 12.148 11.656 -25.917 1.00 93.62 151 SER A O 1
ATOM 1159 N N . GLU A 1 152 ? 13.411 10.485 -24.479 1.00 94.50 152 GLU A N 1
ATOM 1160 C CA . GLU A 1 152 ? 14.669 10.647 -25.215 1.00 94.50 152 GLU A CA 1
ATOM 1161 C C . GLU A 1 152 ? 14.839 9.601 -26.324 1.00 94.50 152 GLU A C 1
ATOM 1163 O O . GLU A 1 152 ? 15.400 9.907 -27.374 1.00 94.50 152 GLU A O 1
ATOM 1168 N N . LYS A 1 153 ? 14.366 8.365 -26.107 1.00 95.31 153 LYS A N 1
ATOM 1169 C CA . LYS A 1 153 ? 14.670 7.226 -26.992 1.00 95.31 153 LYS A CA 1
ATOM 1170 C C . LYS A 1 153 ? 13.484 6.659 -27.769 1.00 95.31 153 LYS A C 1
ATOM 1172 O O . LYS A 1 153 ? 13.694 6.001 -28.785 1.00 95.31 153 LYS A O 1
ATOM 1177 N N . PHE A 1 154 ? 12.254 6.844 -27.289 1.00 95.06 154 PHE A N 1
ATOM 1178 C CA . PHE A 1 154 ? 11.094 6.080 -27.770 1.00 95.06 154 PHE A CA 1
ATOM 1179 C C . PHE A 1 154 ? 9.972 6.947 -28.352 1.00 95.06 154 PHE A C 1
ATOM 1181 O O . PHE A 1 154 ? 8.903 6.432 -28.687 1.00 95.06 154 PHE A O 1
ATOM 1188 N N . VAL A 1 155 ? 10.208 8.251 -28.513 1.00 92.38 155 VAL A N 1
ATOM 1189 C CA . VAL A 1 155 ? 9.287 9.147 -29.220 1.00 92.38 155 VAL A CA 1
ATOM 1190 C C . VAL A 1 155 ? 9.307 8.814 -30.710 1.00 92.38 155 VAL A C 1
ATOM 1192 O O . VAL A 1 155 ? 10.361 8.776 -31.339 1.00 92.38 155 VAL A O 1
ATOM 1195 N N . LYS A 1 156 ? 8.122 8.585 -31.279 1.00 91.06 156 LYS A N 1
ATOM 1196 C CA . LYS A 1 156 ? 7.915 8.340 -32.710 1.00 91.06 156 LYS A CA 1
ATOM 1197 C C . LYS A 1 156 ? 6.907 9.349 -33.242 1.00 91.06 156 LYS A C 1
ATOM 1199 O O . LYS A 1 156 ? 5.968 9.697 -32.530 1.00 91.06 156 LYS A O 1
ATOM 1204 N N . GLU A 1 157 ? 7.059 9.768 -34.495 1.00 89.44 157 GLU A N 1
ATOM 1205 C CA . GLU A 1 157 ? 6.114 10.691 -35.149 1.00 89.44 157 GLU A CA 1
ATOM 1206 C C . GLU A 1 157 ? 4.696 10.116 -35.244 1.00 89.44 157 GLU A C 1
ATOM 1208 O O . GLU A 1 157 ? 3.723 10.858 -35.224 1.00 89.44 157 GLU A O 1
ATOM 1213 N N . SER A 1 158 ? 4.570 8.787 -35.287 1.00 92.75 158 SER A N 1
ATOM 1214 C CA . SER A 1 158 ? 3.286 8.087 -35.351 1.00 92.75 158 SER A CA 1
ATOM 1215 C C . SER A 1 158 ? 2.509 8.068 -34.028 1.00 92.75 158 SER A C 1
ATOM 1217 O O . SER A 1 158 ? 1.418 7.502 -33.983 1.00 92.75 158 SER A O 1
ATOM 1219 N N . LEU A 1 159 ? 3.076 8.575 -32.928 1.00 92.12 159 LEU A N 1
ATOM 1220 C CA . LEU A 1 159 ? 2.382 8.592 -31.642 1.00 92.12 159 LEU A CA 1
ATOM 1221 C C . LEU A 1 159 ? 1.330 9.709 -31.622 1.00 92.12 159 LEU A C 1
ATOM 1223 O O . LEU A 1 159 ? 1.660 10.846 -31.959 1.00 92.12 159 LEU A O 1
ATOM 1227 N N . PRO A 1 160 ? 0.099 9.435 -31.152 1.00 93.62 160 PRO A N 1
ATOM 1228 C CA . PRO A 1 160 ? -0.916 10.476 -31.006 1.00 93.62 160 PRO A CA 1
ATOM 1229 C C . PRO A 1 160 ? -0.548 11.505 -29.923 1.00 93.62 160 PRO A C 1
ATOM 1231 O O . PRO A 1 160 ? -0.996 12.644 -29.987 1.00 93.62 160 PRO A O 1
ATOM 1234 N N . ASP A 1 161 ? 0.290 11.123 -28.954 1.00 93.44 161 ASP A N 1
ATOM 1235 C CA . ASP A 1 161 ? 0.874 12.014 -27.950 1.00 93.44 161 ASP A CA 1
ATOM 1236 C C . ASP A 1 161 ? 2.296 11.538 -27.603 1.00 93.44 161 ASP A C 1
ATOM 1238 O O . ASP A 1 161 ? 2.537 10.343 -27.412 1.00 93.44 161 ASP A O 1
ATOM 1242 N N . LYS A 1 162 ? 3.249 12.468 -27.482 1.00 89.88 162 LYS A N 1
ATOM 1243 C CA . LYS A 1 162 ? 4.634 12.172 -27.082 1.00 89.88 162 LYS A CA 1
ATOM 1244 C C . LYS A 1 162 ? 4.726 11.582 -25.672 1.00 89.88 162 LYS A C 1
ATOM 1246 O O . LYS A 1 162 ? 5.658 10.831 -25.397 1.00 89.88 162 LYS A O 1
ATOM 1251 N N . GLN A 1 163 ? 3.765 11.875 -24.795 1.00 91.56 163 GLN A N 1
ATOM 1252 C CA . GLN A 1 163 ? 3.667 11.293 -23.453 1.00 91.56 163 GLN A CA 1
ATOM 1253 C C . GLN A 1 163 ? 3.376 9.782 -23.467 1.00 91.56 163 GLN A C 1
ATOM 1255 O O . GLN A 1 163 ? 3.522 9.131 -22.4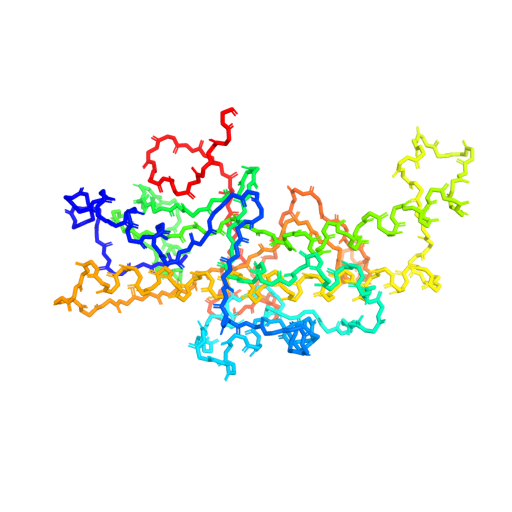35 1.00 91.56 163 GLN A O 1
ATOM 1260 N N . LEU A 1 164 ? 2.998 9.217 -24.620 1.00 93.50 164 LEU A N 1
ATOM 1261 C CA . LEU A 1 164 ? 2.773 7.780 -24.816 1.00 93.50 164 LEU A CA 1
ATOM 1262 C C . LEU A 1 164 ? 4.012 7.039 -25.340 1.00 93.50 164 LEU A C 1
ATOM 1264 O O . LEU A 1 164 ? 3.921 5.863 -25.690 1.00 93.50 164 LEU A O 1
ATOM 1268 N N . ALA A 1 165 ? 5.166 7.707 -25.415 1.00 94.38 165 ALA A N 1
ATOM 1269 C CA . ALA A 1 165 ? 6.423 7.049 -25.742 1.00 94.38 165 ALA A CA 1
ATOM 1270 C C . ALA A 1 165 ? 6.725 5.949 -24.715 1.00 94.38 165 ALA A C 1
ATOM 1272 O O . ALA A 1 165 ? 6.754 6.203 -23.512 1.00 94.38 165 ALA A O 1
ATOM 1273 N N . ALA A 1 166 ? 6.960 4.729 -25.195 1.00 94.62 166 ALA A N 1
ATOM 1274 C CA . ALA A 1 166 ? 7.250 3.580 -24.350 1.00 94.62 166 ALA A CA 1
ATOM 1275 C C . ALA A 1 166 ? 8.152 2.571 -25.081 1.00 94.62 166 ALA A C 1
ATOM 1277 O O . ALA A 1 166 ? 8.029 2.403 -26.302 1.00 94.62 166 ALA A O 1
ATOM 1278 N N . PRO A 1 167 ? 9.048 1.879 -24.356 1.00 94.88 167 PRO A N 1
ATOM 1279 C CA . PRO A 1 167 ? 9.778 0.744 -24.899 1.00 94.88 167 PRO A CA 1
ATOM 1280 C C . PRO A 1 167 ? 8.843 -0.438 -25.188 1.00 94.88 167 PRO A C 1
ATOM 1282 O O . PRO A 1 167 ? 7.750 -0.552 -24.632 1.00 94.88 167 PRO A O 1
ATOM 1285 N N . SER A 1 168 ? 9.300 -1.364 -26.034 1.00 95.06 168 SER A N 1
ATOM 1286 C CA . SER A 1 168 ? 8.650 -2.673 -26.153 1.00 95.06 168 SER A CA 1
ATOM 1287 C C . SER A 1 168 ? 8.784 -3.444 -24.838 1.00 95.06 168 SER A C 1
ATOM 1289 O O . SER A 1 168 ? 9.828 -3.380 -24.191 1.00 95.06 168 SER A O 1
ATOM 1291 N N . PHE A 1 169 ? 7.765 -4.223 -24.465 1.00 96.31 169 PHE A N 1
ATOM 1292 C CA . PHE A 1 169 ? 7.761 -4.992 -23.215 1.00 96.31 169 PHE A CA 1
ATOM 1293 C C . PHE A 1 169 ? 8.993 -5.899 -23.070 1.00 96.31 169 PHE A C 1
ATOM 1295 O O . PHE A 1 169 ? 9.583 -5.966 -21.996 1.00 96.31 169 PHE A O 1
ATOM 1302 N N . HIS A 1 170 ? 9.418 -6.558 -24.151 1.00 96.31 170 HIS A N 1
ATOM 1303 C CA . HIS A 1 170 ? 10.564 -7.472 -24.137 1.00 96.31 170 HIS A CA 1
ATOM 1304 C C . HIS A 1 170 ? 11.924 -6.785 -24.350 1.00 96.31 170 HIS A C 1
ATOM 1306 O O . HIS A 1 170 ? 12.939 -7.477 -24.396 1.00 96.31 170 HIS A O 1
ATOM 1312 N N . SER A 1 171 ? 11.978 -5.455 -24.503 1.00 97.56 171 SER A N 1
ATOM 1313 C CA . SER A 1 171 ? 13.262 -4.756 -24.626 1.00 97.56 171 SER A CA 1
ATOM 1314 C C . SER A 1 171 ? 13.976 -4.661 -23.278 1.00 97.56 171 SER A C 1
ATOM 1316 O O . SER A 1 171 ? 13.364 -4.803 -22.215 1.00 97.56 171 SER A O 1
ATOM 1318 N N . GLU A 1 172 ? 15.276 -4.371 -23.317 1.00 96.94 172 GLU A N 1
ATOM 1319 C CA . GLU A 1 172 ? 16.071 -4.156 -22.110 1.00 96.94 172 GLU A CA 1
ATOM 1320 C C . GLU A 1 172 ? 15.488 -3.026 -21.245 1.00 96.94 172 GLU A C 1
ATOM 1322 O O . GLU A 1 172 ? 15.297 -3.210 -20.044 1.00 96.94 172 GLU A O 1
ATOM 1327 N N . GLU A 1 173 ? 15.133 -1.882 -21.840 1.00 97.06 173 GLU A N 1
ATOM 1328 C CA . GLU A 1 173 ? 14.501 -0.768 -21.126 1.00 97.06 173 GLU A CA 1
ATOM 1329 C C . GLU A 1 173 ? 13.125 -1.127 -20.550 1.00 97.06 173 GLU A C 1
ATOM 1331 O O . GLU A 1 173 ? 12.838 -0.770 -19.407 1.00 97.06 173 GLU A O 1
ATOM 1336 N N . GLY A 1 174 ? 12.292 -1.862 -21.298 1.00 97.19 174 GLY A N 1
ATOM 1337 C CA . GLY A 1 174 ? 10.977 -2.300 -20.824 1.00 97.19 174 GLY A CA 1
ATOM 1338 C C . GLY A 1 174 ? 11.084 -3.212 -19.602 1.00 97.19 174 GLY A C 1
ATOM 1339 O O . GLY A 1 174 ? 10.412 -2.991 -18.593 1.00 97.19 174 GLY A O 1
ATOM 1340 N N . GLN A 1 175 ? 11.995 -4.185 -19.650 1.00 98.12 175 GLN A N 1
ATOM 1341 C CA . GLN A 1 175 ? 12.247 -5.094 -18.534 1.00 98.12 175 GLN A CA 1
ATOM 1342 C C . GLN A 1 175 ? 12.894 -4.384 -17.339 1.00 98.12 175 GLN A C 1
ATOM 1344 O O . GLN A 1 175 ? 12.501 -4.638 -16.201 1.00 98.12 175 GLN A O 1
ATOM 1349 N N . LYS A 1 176 ? 13.837 -3.459 -17.567 1.00 97.94 176 LYS A N 1
ATOM 1350 C CA . LYS A 1 176 ? 14.431 -2.646 -16.493 1.00 97.94 176 LYS A CA 1
ATOM 1351 C C . LYS A 1 176 ? 13.369 -1.838 -15.754 1.00 97.94 176 LYS A C 1
ATOM 1353 O O . LYS A 1 176 ? 13.317 -1.882 -14.525 1.00 97.94 176 LYS A O 1
ATOM 1358 N N . TYR A 1 177 ? 12.492 -1.151 -16.487 1.00 97.75 177 TYR A N 1
ATOM 1359 C CA . TYR A 1 177 ? 11.415 -0.390 -15.864 1.00 97.75 177 TYR A CA 1
ATOM 1360 C C . TYR A 1 177 ? 10.445 -1.287 -15.099 1.00 97.75 177 TYR A C 1
ATOM 1362 O O . TYR A 1 177 ? 10.097 -0.962 -13.969 1.00 97.75 177 TYR A O 1
ATOM 1370 N N . LEU A 1 178 ? 10.053 -2.432 -15.666 1.00 98.19 178 LEU A N 1
ATOM 1371 C CA . LEU A 1 178 ? 9.142 -3.364 -15.004 1.00 98.19 178 LEU A CA 1
ATOM 1372 C C . LEU A 1 178 ? 9.680 -3.806 -13.635 1.00 98.19 178 LEU A C 1
ATOM 1374 O O . LEU A 1 178 ? 8.970 -3.722 -12.635 1.00 98.19 178 LEU A O 1
ATOM 1378 N N . ARG A 1 179 ? 10.954 -4.210 -13.566 1.00 98.44 179 ARG A N 1
ATOM 1379 C CA . ARG A 1 179 ? 11.586 -4.659 -12.313 1.00 98.44 179 ARG A CA 1
ATOM 1380 C C . ARG A 1 179 ? 11.774 -3.523 -11.303 1.00 98.44 179 ARG A C 1
ATOM 1382 O O . ARG A 1 179 ? 11.599 -3.742 -10.104 1.00 98.44 179 ARG A O 1
ATOM 1389 N N . ALA A 1 180 ? 12.073 -2.308 -11.768 1.00 98.12 180 ALA A N 1
ATOM 1390 C CA . ALA A 1 180 ? 12.127 -1.119 -10.914 1.00 98.12 180 ALA A CA 1
ATOM 1391 C C . ALA A 1 180 ? 10.731 -0.719 -10.392 1.00 98.12 180 ALA A C 1
ATOM 1393 O O . ALA A 1 180 ? 10.573 -0.342 -9.231 1.00 98.12 180 ALA A O 1
ATOM 1394 N N . MET A 1 181 ? 9.694 -0.851 -11.222 1.00 98.25 181 MET A N 1
ATOM 1395 C CA . MET A 1 181 ? 8.305 -0.627 -10.830 1.00 98.25 181 MET A CA 1
ATOM 1396 C C . MET A 1 181 ? 7.850 -1.669 -9.799 1.00 98.25 181 MET A C 1
ATOM 1398 O O . MET A 1 181 ? 7.185 -1.304 -8.833 1.00 98.25 181 MET A O 1
ATOM 1402 N N . TYR A 1 182 ? 8.244 -2.940 -9.946 1.00 98.56 182 TYR A N 1
ATOM 1403 C CA . TYR A 1 182 ? 7.980 -3.988 -8.950 1.00 98.56 182 TYR A CA 1
ATOM 1404 C C . TYR A 1 182 ? 8.647 -3.670 -7.606 1.00 98.56 182 TYR A C 1
ATOM 1406 O O . TYR A 1 182 ? 7.992 -3.756 -6.571 1.00 98.56 182 TYR A O 1
ATOM 1414 N N . ALA A 1 183 ? 9.898 -3.199 -7.613 1.00 98.06 183 ALA A N 1
ATOM 1415 C CA . ALA A 1 183 ? 10.573 -2.717 -6.406 1.00 98.06 183 ALA A CA 1
ATOM 1416 C C . ALA A 1 183 ? 9.802 -1.564 -5.730 1.00 98.06 183 ALA A C 1
ATOM 1418 O O . ALA A 1 183 ? 9.587 -1.575 -4.515 1.00 98.06 183 ALA A O 1
ATOM 1419 N N . ALA A 1 184 ? 9.310 -0.597 -6.512 1.00 97.75 184 ALA A N 1
ATOM 1420 C CA . ALA A 1 184 ? 8.481 0.488 -5.992 1.00 97.75 184 ALA A CA 1
ATOM 1421 C C . ALA A 1 184 ? 7.118 0.006 -5.458 1.00 97.75 184 ALA A C 1
ATOM 1423 O O . ALA A 1 184 ? 6.648 0.530 -4.448 1.00 97.75 184 ALA A O 1
ATOM 1424 N N . ALA A 1 185 ? 6.494 -0.987 -6.101 1.00 98.19 185 ALA A N 1
ATOM 1425 C CA . ALA A 1 185 ? 5.244 -1.604 -5.656 1.00 98.19 185 ALA A CA 1
ATOM 1426 C C . ALA A 1 185 ? 5.416 -2.328 -4.311 1.00 98.19 185 ALA A C 1
ATOM 1428 O O . ALA A 1 185 ? 4.633 -2.110 -3.388 1.00 98.19 185 ALA A O 1
ATOM 1429 N N . ASN A 1 186 ? 6.499 -3.093 -4.163 1.00 98.50 186 ASN A N 1
ATOM 1430 C CA . ASN A 1 186 ? 6.875 -3.765 -2.917 1.00 98.50 186 ASN A CA 1
ATOM 1431 C C . ASN A 1 186 ? 7.046 -2.765 -1.770 1.00 98.50 186 ASN A C 1
ATOM 1433 O O . ASN A 1 186 ? 6.482 -2.952 -0.689 1.00 98.50 186 ASN A O 1
ATOM 1437 N N . PHE A 1 187 ? 7.716 -1.639 -2.030 1.00 97.56 187 PHE A N 1
ATOM 1438 C CA . PHE A 1 187 ? 7.788 -0.547 -1.063 1.00 97.56 187 PHE A CA 1
ATOM 1439 C C . PHE A 1 187 ? 6.397 -0.032 -0.650 1.00 97.56 187 PHE A C 1
ATOM 1441 O O . PHE A 1 187 ? 6.188 0.269 0.524 1.00 97.56 187 PHE A O 1
ATOM 1448 N N . VAL A 1 188 ? 5.427 0.048 -1.571 1.00 97.38 188 VAL A N 1
ATOM 1449 C CA . VAL A 1 188 ? 4.062 0.502 -1.246 1.00 97.38 188 VAL A CA 1
ATOM 1450 C C . VAL A 1 188 ? 3.356 -0.458 -0.299 1.00 97.38 188 VAL A C 1
ATOM 1452 O O . VAL A 1 188 ? 2.780 -0.008 0.692 1.00 97.38 188 VAL A O 1
ATOM 1455 N N . TRP A 1 189 ? 3.392 -1.760 -0.588 1.00 98.38 189 TRP A N 1
ATOM 1456 C CA . TRP A 1 189 ? 2.779 -2.757 0.287 1.00 98.38 189 TRP A CA 1
ATOM 1457 C C . TRP A 1 189 ? 3.403 -2.718 1.679 1.00 98.38 189 TRP A C 1
ATOM 1459 O O . TRP A 1 189 ? 2.677 -2.612 2.663 1.00 98.38 189 TRP A O 1
ATOM 1469 N N . CYS A 1 190 ? 4.734 -2.659 1.776 1.00 97.88 190 CYS A N 1
ATOM 1470 C CA . CYS A 1 190 ? 5.400 -2.479 3.063 1.00 97.88 190 CYS A CA 1
ATOM 1471 C C . CYS A 1 190 ? 4.966 -1.183 3.770 1.00 97.88 190 CYS A C 1
ATOM 1473 O O . CYS A 1 190 ? 4.690 -1.194 4.969 1.00 97.88 190 CYS A O 1
ATOM 1475 N N . ASN A 1 191 ? 4.869 -0.065 3.042 1.00 97.69 191 ASN A N 1
ATOM 1476 C CA . ASN A 1 191 ? 4.446 1.220 3.598 1.00 97.69 191 ASN A CA 1
ATOM 1477 C C . ASN A 1 191 ? 3.050 1.133 4.225 1.00 97.69 191 ASN A C 1
ATOM 1479 O O . ASN A 1 191 ? 2.849 1.599 5.344 1.00 97.69 191 ASN A O 1
ATOM 1483 N N . ARG A 1 192 ? 2.093 0.509 3.529 1.00 98.19 192 ARG A N 1
ATOM 1484 C CA . ARG A 1 192 ? 0.728 0.335 4.043 1.00 98.19 192 ARG A CA 1
ATOM 1485 C C . ARG A 1 192 ? 0.671 -0.589 5.253 1.00 98.19 192 ARG A C 1
ATOM 1487 O O . ARG A 1 192 ? -0.081 -0.283 6.172 1.00 98.19 192 ARG A O 1
ATOM 1494 N N . GLN A 1 193 ? 1.500 -1.631 5.303 1.00 98.38 193 GLN A N 1
ATOM 1495 C CA . GLN A 1 193 ? 1.601 -2.501 6.479 1.00 98.38 193 GLN A CA 1
ATOM 1496 C C . GLN A 1 193 ? 2.127 -1.751 7.709 1.00 98.38 193 GLN A C 1
ATOM 1498 O O . GLN A 1 193 ? 1.507 -1.800 8.768 1.00 98.38 193 GLN A O 1
ATOM 1503 N N . VAL A 1 194 ? 3.201 -0.966 7.567 1.00 97.62 194 VAL A N 1
ATOM 1504 C CA . VAL A 1 194 ? 3.723 -0.137 8.673 1.00 97.62 194 VAL A CA 1
ATOM 1505 C C . VAL A 1 194 ? 2.689 0.900 9.127 1.00 97.62 194 VAL A C 1
ATOM 1507 O O . VAL A 1 194 ? 2.509 1.127 10.322 1.00 97.62 194 VAL A O 1
ATOM 1510 N N . ILE A 1 195 ? 1.962 1.519 8.193 1.00 97.94 195 ILE A N 1
ATOM 1511 C CA . ILE A 1 195 ? 0.880 2.449 8.542 1.00 97.94 195 ILE A CA 1
ATOM 1512 C C . ILE A 1 195 ? -0.230 1.723 9.301 1.00 97.94 195 ILE A C 1
ATOM 1514 O O . ILE A 1 195 ? -0.667 2.213 10.336 1.00 97.94 195 ILE A O 1
ATOM 1518 N N . MET A 1 196 ? -0.672 0.558 8.825 1.00 98.31 196 MET A N 1
ATOM 1519 C CA . MET A 1 196 ? -1.714 -0.229 9.482 1.00 98.31 196 MET A CA 1
ATOM 1520 C C . MET A 1 196 ? -1.295 -0.661 10.891 1.00 98.31 196 MET A C 1
ATOM 1522 O O . MET A 1 196 ? -2.100 -0.577 11.814 1.00 98.31 196 MET A O 1
ATOM 1526 N N . HIS A 1 197 ? -0.029 -1.032 11.092 1.00 98.00 197 HIS A N 1
ATOM 1527 C CA . HIS A 1 197 ? 0.532 -1.267 12.421 1.00 98.00 197 HIS A CA 1
ATOM 1528 C C . HIS A 1 197 ? 0.365 -0.052 13.342 1.00 98.00 197 HIS A C 1
ATOM 1530 O O . HIS A 1 197 ? -0.108 -0.167 14.470 1.00 98.00 197 HIS A O 1
ATOM 1536 N N . ASN A 1 198 ? 0.715 1.135 12.852 1.00 97.44 198 ASN A N 1
ATOM 1537 C CA . ASN A 1 198 ? 0.593 2.370 13.620 1.00 97.44 198 ASN A CA 1
ATOM 1538 C C . ASN A 1 198 ? -0.869 2.781 13.853 1.00 97.44 198 ASN A C 1
ATOM 1540 O O . ASN A 1 198 ? -1.182 3.323 14.910 1.00 97.44 198 ASN A O 1
ATOM 1544 N N . VAL A 1 199 ? -1.781 2.460 12.929 1.00 98.00 199 VAL A N 1
ATOM 1545 C CA . VAL A 1 199 ? -3.230 2.572 13.161 1.00 98.00 199 VAL A CA 1
ATOM 1546 C C . VAL A 1 199 ? -3.641 1.665 14.320 1.00 98.00 199 VAL A C 1
ATOM 1548 O O . VAL A 1 199 ? -4.292 2.140 15.245 1.00 98.00 199 VAL A O 1
ATOM 1551 N N . ARG A 1 200 ? -3.228 0.389 14.324 1.00 97.81 200 ARG A N 1
ATOM 1552 C CA . ARG A 1 200 ? -3.522 -0.543 15.427 1.00 97.81 200 ARG A CA 1
ATOM 1553 C C . ARG A 1 200 ? -3.034 0.008 16.767 1.00 97.81 200 ARG A C 1
ATOM 1555 O O . ARG A 1 200 ? -3.790 -0.001 17.730 1.00 97.81 200 ARG A O 1
ATOM 1562 N N . ARG A 1 201 ? -1.818 0.563 16.814 1.00 96.81 201 ARG A N 1
ATOM 1563 C CA . ARG A 1 201 ? -1.267 1.214 18.017 1.00 96.81 201 ARG A CA 1
ATOM 1564 C C . ARG A 1 201 ? -2.100 2.409 18.476 1.00 96.81 201 ARG A C 1
ATOM 1566 O O . ARG A 1 201 ? -2.419 2.494 19.655 1.00 96.81 201 ARG A O 1
ATOM 1573 N N . ALA A 1 202 ? -2.485 3.293 17.556 1.00 97.25 202 ALA A N 1
ATOM 1574 C CA . ALA A 1 202 ? -3.321 4.448 17.876 1.00 97.25 202 ALA A CA 1
ATOM 1575 C C . ALA A 1 202 ? -4.678 4.028 18.463 1.00 97.25 202 ALA A C 1
ATOM 1577 O O . ALA A 1 202 ? -5.120 4.601 19.454 1.00 97.25 202 ALA A O 1
ATOM 1578 N N . PHE A 1 203 ? -5.314 2.999 17.895 1.00 97.75 203 PHE A N 1
ATOM 1579 C CA . PHE A 1 203 ? -6.556 2.451 18.439 1.00 97.75 203 PHE A CA 1
ATOM 1580 C C . PHE A 1 203 ? -6.336 1.822 19.823 1.00 97.75 203 PHE A C 1
ATOM 1582 O O . PHE A 1 203 ? -7.096 2.122 20.740 1.00 97.75 203 PHE A O 1
ATOM 1589 N N . SER A 1 204 ? -5.292 1.008 20.010 1.00 96.69 204 SER A N 1
ATOM 1590 C CA . SER A 1 204 ? -4.978 0.401 21.315 1.00 96.69 204 SER A CA 1
ATOM 1591 C C . SER A 1 204 ? -4.732 1.438 22.411 1.00 96.69 204 SER A C 1
ATOM 1593 O O . SER A 1 204 ? -5.123 1.224 23.555 1.00 96.69 204 SER A O 1
ATOM 1595 N N . ASP A 1 205 ? -4.124 2.574 22.070 1.00 96.62 205 ASP A N 1
ATOM 1596 C CA . ASP A 1 205 ? -3.875 3.658 23.020 1.00 96.62 205 ASP A CA 1
ATOM 1597 C C . ASP A 1 205 ? -5.147 4.391 23.452 1.00 96.62 205 ASP A C 1
ATOM 1599 O O . ASP A 1 205 ? -5.211 4.849 24.591 1.00 96.62 205 ASP A O 1
ATOM 1603 N N . VAL A 1 206 ? -6.145 4.513 22.575 1.00 97.38 206 VAL A N 1
ATOM 1604 C CA . VAL A 1 206 ? -7.438 5.139 22.909 1.00 97.38 206 VAL A CA 1
ATOM 1605 C C . VAL A 1 206 ? -8.350 4.153 23.641 1.00 97.38 206 VAL A C 1
ATOM 1607 O O . VAL A 1 206 ? -9.031 4.519 24.593 1.00 97.38 206 VAL A O 1
ATOM 1610 N N . PHE A 1 207 ? -8.331 2.878 23.249 1.00 96.50 207 PHE A N 1
ATOM 1611 C CA . PHE A 1 207 ? -9.206 1.829 23.782 1.00 96.50 207 PHE A CA 1
ATOM 1612 C C . PHE A 1 207 ? -8.452 0.839 24.688 1.00 96.50 207 PHE A C 1
ATOM 1614 O O . PHE A 1 207 ? -8.580 -0.374 24.531 1.00 96.50 207 PHE A O 1
ATOM 1621 N N . LYS A 1 208 ? -7.671 1.347 25.651 1.00 90.06 208 LYS A N 1
ATOM 1622 C CA . LYS A 1 208 ? -6.740 0.551 26.487 1.00 90.06 208 LYS A CA 1
ATOM 1623 C C . LYS A 1 208 ? -7.381 -0.624 27.227 1.00 90.06 208 LYS A C 1
ATOM 1625 O O . LYS A 1 208 ? -6.745 -1.658 27.400 1.00 90.06 208 LYS A O 1
ATOM 1630 N N . ASP A 1 209 ? -8.634 -0.468 27.642 1.00 88.94 209 ASP A N 1
ATOM 1631 C CA . ASP A 1 209 ? -9.364 -1.470 28.428 1.00 88.94 209 ASP A CA 1
ATOM 1632 C C . ASP A 1 209 ? -10.124 -2.482 27.553 1.00 88.94 209 ASP A C 1
ATOM 1634 O O . ASP A 1 209 ? -10.939 -3.267 28.043 1.00 88.94 209 ASP A O 1
ATOM 1638 N N . ARG A 1 210 ? -9.894 -2.465 26.235 1.00 88.81 210 ARG A N 1
ATOM 1639 C CA . ARG A 1 210 ? -10.590 -3.316 25.269 1.00 88.81 210 ARG A CA 1
ATOM 1640 C C . ARG A 1 210 ? -9.611 -4.239 24.568 1.00 88.81 210 ARG A C 1
ATOM 1642 O O . ARG A 1 210 ? -8.565 -3.827 24.073 1.00 88.81 210 ARG A O 1
ATOM 1649 N N . LYS A 1 211 ? -10.008 -5.504 24.432 1.00 91.94 211 LYS A N 1
ATOM 1650 C CA . LYS A 1 211 ? -9.356 -6.417 23.497 1.00 91.94 211 LYS A CA 1
ATOM 1651 C C . LYS A 1 211 ? -9.782 -6.035 22.079 1.00 91.94 211 LYS A C 1
ATOM 1653 O O . LYS A 1 211 ? -10.864 -6.412 21.630 1.00 91.94 211 LYS A O 1
ATOM 1658 N N . LEU A 1 212 ? -8.944 -5.256 21.406 1.00 94.88 212 LEU A N 1
ATOM 1659 C CA . LEU A 1 212 ? -9.156 -4.897 20.010 1.00 94.88 212 LEU A CA 1
ATOM 1660 C C . LEU A 1 212 ? -8.821 -6.073 19.097 1.00 94.88 212 LEU A C 1
ATOM 1662 O O . LEU A 1 212 ? -7.744 -6.662 19.186 1.00 94.88 212 LEU A O 1
ATOM 1666 N N . GLU A 1 213 ? -9.739 -6.370 18.188 1.00 95.56 213 GLU A N 1
ATOM 1667 C CA . GLU A 1 213 ? -9.542 -7.327 17.103 1.00 95.56 213 GLU A CA 1
ATOM 1668 C C . GLU A 1 213 ? -9.570 -6.533 15.800 1.00 95.56 213 GLU A C 1
ATOM 1670 O O . GLU A 1 213 ? -10.494 -5.753 15.564 1.00 95.56 213 GLU A O 1
ATOM 1675 N N . THR A 1 214 ? -8.505 -6.641 15.001 1.00 96.50 214 THR A N 1
ATOM 1676 C CA . THR A 1 214 ? -8.356 -5.861 13.766 1.00 96.50 214 THR A CA 1
ATOM 1677 C C . THR A 1 214 ? -7.790 -6.722 12.649 1.00 96.50 214 THR A C 1
ATOM 1679 O O . THR A 1 214 ? -6.683 -7.252 12.761 1.00 96.50 214 THR A O 1
ATOM 1682 N N . HIS A 1 215 ? -8.522 -6.816 11.542 1.00 96.56 215 HIS A N 1
ATOM 1683 C CA . HIS A 1 215 ? -8.164 -7.697 10.433 1.00 96.56 215 HIS A CA 1
ATOM 1684 C C . HIS A 1 215 ? -8.060 -6.908 9.131 1.00 96.56 215 HIS A C 1
ATOM 1686 O O . HIS A 1 215 ? -8.865 -6.015 8.837 1.00 96.56 215 HIS A O 1
ATOM 1692 N N . LEU A 1 216 ? -7.045 -7.199 8.318 1.00 97.69 216 LEU A N 1
ATOM 1693 C CA . LEU A 1 216 ? -7.002 -6.658 6.968 1.00 97.69 216 LEU A CA 1
ATOM 1694 C C . LEU A 1 216 ? -8.081 -7.347 6.128 1.00 97.69 216 LEU A C 1
ATOM 1696 O O . LEU A 1 216 ? -8.005 -8.547 5.881 1.00 97.69 216 LEU A O 1
ATOM 1700 N N . VAL A 1 217 ? -9.057 -6.570 5.648 1.00 97.00 217 VAL A N 1
ATOM 1701 C CA . VAL A 1 217 ? -10.019 -7.054 4.649 1.00 97.00 217 VAL A CA 1
ATOM 1702 C C . VAL A 1 217 ? -9.269 -7.370 3.364 1.00 97.00 217 VAL A C 1
ATOM 1704 O O . VAL A 1 217 ? -9.164 -8.531 2.994 1.00 97.00 217 VAL A O 1
ATOM 1707 N N . TYR A 1 218 ? -8.709 -6.356 2.702 1.00 96.88 218 TYR A N 1
ATOM 1708 C CA . TYR A 1 218 ? -7.890 -6.559 1.515 1.00 96.88 218 TYR A CA 1
ATOM 1709 C C . TYR A 1 218 ? -7.023 -5.333 1.221 1.00 96.88 218 TYR A C 1
ATOM 1711 O O . TYR A 1 218 ? -7.427 -4.204 1.515 1.00 96.88 218 TYR A O 1
ATOM 1719 N N . ASP A 1 219 ? -5.859 -5.549 0.612 1.00 97.25 219 ASP A N 1
ATOM 1720 C CA . ASP A 1 219 ? -4.983 -4.499 0.085 1.00 97.25 219 ASP A CA 1
ATOM 1721 C C . ASP A 1 219 ? -4.817 -4.671 -1.437 1.00 97.25 219 ASP A C 1
ATOM 1723 O O . ASP A 1 219 ? -4.342 -5.707 -1.900 1.00 97.25 219 ASP A O 1
ATOM 1727 N N . VAL A 1 220 ? -5.198 -3.650 -2.215 1.00 95.56 220 VAL A N 1
ATOM 1728 C CA . VAL A 1 220 ? -5.180 -3.660 -3.686 1.00 95.56 220 VAL A CA 1
ATOM 1729 C C . VAL A 1 220 ? -4.453 -2.436 -4.250 1.00 95.56 220 VAL A C 1
ATOM 1731 O O . VAL A 1 220 ? -4.574 -1.317 -3.745 1.00 95.56 220 VAL A O 1
ATOM 1734 N N . ALA A 1 221 ? -3.715 -2.635 -5.338 1.00 95.81 221 ALA A N 1
ATOM 1735 C CA . ALA A 1 221 ? -3.088 -1.578 -6.112 1.00 95.81 221 ALA A CA 1
ATOM 1736 C C . ALA A 1 221 ? -4.030 -1.039 -7.201 1.00 95.81 221 ALA A C 1
ATOM 1738 O O . ALA A 1 221 ? -4.843 -1.756 -7.784 1.00 95.81 221 ALA A O 1
ATOM 1739 N N . HIS A 1 222 ? -3.872 0.247 -7.519 1.00 94.25 222 HIS A N 1
ATOM 1740 C CA . HIS A 1 222 ? -4.650 0.919 -8.569 1.00 94.25 222 HIS A CA 1
ATOM 1741 C C . HIS A 1 222 ? -3.809 1.658 -9.629 1.00 94.25 222 HIS A C 1
ATOM 1743 O O . HIS A 1 222 ? -4.341 2.206 -10.592 1.00 94.25 222 HIS A O 1
ATOM 1749 N N . ASN A 1 223 ? -2.488 1.678 -9.440 1.00 95.69 223 ASN A N 1
ATOM 1750 C CA . ASN A 1 223 ? -1.489 2.264 -10.328 1.00 95.69 223 ASN A CA 1
ATOM 1751 C C . ASN A 1 223 ? -0.354 1.250 -10.441 1.00 95.69 223 ASN A C 1
ATOM 1753 O O . ASN A 1 223 ? 0.574 1.265 -9.634 1.00 95.69 223 ASN A O 1
ATOM 1757 N N . ILE A 1 224 ? -0.497 0.297 -11.357 1.00 97.31 224 ILE A N 1
ATOM 1758 C CA . ILE A 1 224 ? 0.405 -0.848 -11.467 1.00 97.31 224 ILE A CA 1
ATOM 1759 C C . ILE A 1 224 ? 0.310 -1.477 -12.856 1.00 97.31 224 ILE A C 1
ATOM 1761 O O . ILE A 1 224 ? -0.750 -1.448 -13.484 1.00 97.31 224 ILE A O 1
ATOM 1765 N N . ALA A 1 225 ? 1.401 -2.074 -13.325 1.00 97.56 225 ALA A N 1
ATOM 1766 C CA . ALA A 1 225 ? 1.404 -2.940 -14.496 1.00 97.56 225 ALA A CA 1
ATOM 1767 C C . ALA A 1 225 ? 1.766 -4.366 -14.073 1.00 97.56 225 ALA A C 1
ATOM 1769 O O . ALA A 1 225 ? 2.737 -4.557 -13.347 1.00 97.56 225 ALA A O 1
ATOM 1770 N N . LYS A 1 226 ? 0.991 -5.370 -14.490 1.00 96.62 226 LYS A N 1
ATOM 1771 C CA . LYS A 1 226 ? 1.249 -6.769 -14.118 1.00 96.62 226 LYS A CA 1
ATOM 1772 C C . LYS A 1 226 ? 1.057 -7.707 -15.288 1.00 96.62 226 LYS A C 1
ATOM 1774 O O . LYS A 1 226 ? 0.174 -7.503 -16.117 1.00 96.62 226 LYS A O 1
ATOM 1779 N N . VAL A 1 227 ? 1.886 -8.739 -15.316 1.00 96.19 227 VAL A N 1
ATOM 1780 C CA . VAL A 1 227 ? 1.744 -9.851 -16.246 1.00 96.19 227 VAL A CA 1
ATOM 1781 C C . VAL A 1 227 ? 0.614 -10.747 -15.742 1.00 96.19 227 VAL A C 1
ATOM 1783 O O . VAL A 1 227 ? 0.681 -11.264 -14.630 1.00 96.19 227 VAL A O 1
ATOM 1786 N N . GLU A 1 228 ? -0.451 -10.879 -16.526 1.00 95.62 228 GLU A N 1
ATOM 1787 C CA . GLU A 1 228 ? -1.656 -11.620 -16.155 1.00 95.62 228 GLU A CA 1
ATOM 1788 C C . GLU A 1 228 ? -2.127 -12.508 -17.306 1.00 95.62 228 GLU A C 1
ATOM 1790 O O . GLU A 1 228 ? -2.053 -12.128 -18.477 1.00 95.62 228 GLU A O 1
ATOM 1795 N N . LYS A 1 229 ? -2.681 -13.671 -16.959 1.00 94.25 229 LYS A N 1
ATOM 1796 C CA . LYS A 1 229 ? -3.360 -14.546 -17.913 1.00 94.25 229 LYS A CA 1
ATOM 1797 C C . LYS A 1 229 ? -4.824 -14.151 -18.053 1.00 94.25 229 LYS A C 1
ATOM 1799 O O . LYS A 1 229 ? -5.541 -14.038 -17.053 1.00 94.25 229 LYS A O 1
ATOM 1804 N N . HIS A 1 230 ? -5.256 -13.982 -19.298 1.00 93.81 230 HIS A N 1
ATOM 1805 C CA . HIS A 1 230 ? -6.632 -13.661 -19.666 1.00 93.81 230 HIS A CA 1
ATOM 1806 C C . HIS A 1 230 ? -7.092 -14.565 -20.806 1.00 93.81 230 HIS A C 1
ATOM 1808 O O . HIS A 1 230 ? -6.332 -14.839 -21.733 1.00 93.81 230 HIS A O 1
ATOM 1814 N N . ASN A 1 231 ? -8.342 -15.021 -20.733 1.00 91.56 231 ASN A N 1
ATOM 1815 C CA . ASN A 1 231 ? -8.998 -15.738 -21.820 1.00 91.56 231 ASN A CA 1
ATOM 1816 C C . ASN A 1 231 ? -9.797 -14.730 -22.656 1.00 91.56 231 ASN A C 1
ATOM 1818 O O . ASN A 1 231 ? -10.712 -14.094 -22.134 1.00 91.56 231 ASN A O 1
ATOM 1822 N N . ILE A 1 232 ? -9.425 -14.569 -23.925 1.00 91.00 232 ILE A N 1
ATOM 1823 C CA . ILE A 1 232 ? -10.121 -13.711 -24.889 1.00 91.00 232 ILE A CA 1
ATOM 1824 C C . ILE A 1 232 ? -10.535 -14.599 -26.059 1.00 91.00 232 ILE A C 1
ATOM 1826 O O . ILE A 1 232 ? -9.691 -15.268 -26.657 1.00 91.00 232 ILE A O 1
ATOM 1830 N N . ASP A 1 233 ? -11.838 -14.640 -26.341 1.00 92.50 233 ASP A N 1
ATOM 1831 C CA . ASP A 1 233 ? -12.442 -15.461 -27.399 1.00 92.50 233 ASP A CA 1
ATOM 1832 C C . ASP A 1 233 ? -12.077 -16.957 -27.311 1.00 92.50 233 ASP A C 1
ATOM 1834 O O . ASP A 1 233 ? -11.820 -17.625 -28.311 1.00 92.50 233 ASP A O 1
ATOM 1838 N N . GLY A 1 234 ? -12.029 -17.494 -26.088 1.00 93.75 234 GLY A N 1
ATOM 1839 C CA . GLY A 1 234 ? -11.711 -18.899 -25.822 1.00 93.75 234 GLY A CA 1
ATOM 1840 C C . GLY A 1 234 ? -10.214 -19.208 -25.753 1.00 93.75 234 GLY A C 1
ATOM 1841 O O . GLY A 1 234 ? -9.852 -20.338 -25.426 1.00 93.75 234 GLY A O 1
ATOM 1842 N N . VAL A 1 235 ? -9.336 -18.231 -26.007 1.00 94.56 235 VAL A N 1
ATOM 1843 C CA . VAL A 1 235 ? -7.882 -18.427 -26.032 1.00 94.56 235 VAL A CA 1
ATOM 1844 C C . VAL A 1 235 ? -7.232 -17.768 -24.819 1.00 94.56 235 VAL A C 1
ATOM 1846 O O . VAL A 1 235 ? -7.278 -16.549 -24.659 1.00 94.56 235 VAL A O 1
ATOM 1849 N N . GLU A 1 236 ? -6.582 -18.572 -23.974 1.00 95.38 236 GLU A N 1
ATOM 1850 C CA . GLU A 1 236 ? -5.750 -18.063 -22.880 1.00 95.38 236 GLU A CA 1
ATOM 1851 C C . GLU A 1 236 ? -4.444 -17.481 -23.434 1.00 95.38 236 GLU A C 1
ATOM 1853 O O . GLU A 1 236 ? -3.697 -18.152 -24.151 1.00 95.38 236 GLU A O 1
ATOM 1858 N N . LYS A 1 237 ? -4.164 -16.223 -23.091 1.00 95.75 237 LYS A N 1
ATOM 1859 C CA . LYS A 1 237 ? -2.909 -15.537 -23.405 1.00 95.75 237 LYS A CA 1
ATOM 1860 C C . LYS A 1 237 ? -2.432 -14.728 -22.208 1.00 95.75 237 LYS A C 1
ATOM 1862 O O . LYS A 1 237 ? -3.207 -14.345 -21.332 1.00 95.75 237 LYS A O 1
ATOM 1867 N N . GLU A 1 238 ? -1.134 -14.472 -22.190 1.00 95.56 238 GLU A N 1
ATOM 1868 C CA . GLU A 1 238 ? -0.491 -13.629 -21.195 1.00 95.56 238 GLU A CA 1
ATOM 1869 C C . GLU A 1 238 ? -0.387 -12.186 -21.706 1.00 95.56 238 GLU A C 1
ATOM 1871 O O . GLU A 1 238 ? -0.025 -11.947 -22.860 1.00 95.56 238 GLU A O 1
ATOM 1876 N N . TYR A 1 239 ? -0.708 -11.225 -20.841 1.00 96.06 239 TYR A N 1
ATOM 1877 C CA . TYR A 1 239 ? -0.709 -9.802 -21.157 1.00 96.06 239 TYR A CA 1
ATOM 1878 C C . TYR A 1 239 ? -0.046 -8.995 -20.050 1.00 96.06 239 TYR A C 1
ATOM 1880 O O . TYR A 1 239 ? -0.259 -9.254 -18.868 1.00 96.06 239 TYR A O 1
ATOM 1888 N N . ILE A 1 240 ? 0.677 -7.941 -20.431 1.00 96.81 240 ILE A N 1
ATOM 1889 C CA . ILE A 1 240 ? 1.068 -6.880 -19.503 1.00 96.81 240 ILE A CA 1
ATOM 1890 C C . ILE A 1 240 ? -0.091 -5.886 -19.345 1.00 96.81 240 ILE A C 1
ATOM 1892 O O . ILE A 1 240 ? -0.294 -4.972 -20.148 1.00 96.81 240 ILE A O 1
ATOM 1896 N N . VAL A 1 241 ? -0.890 -6.081 -18.300 1.00 97.81 241 VAL A N 1
ATOM 1897 C CA . VAL A 1 241 ? -2.068 -5.260 -18.017 1.00 97.81 241 VAL A CA 1
ATOM 1898 C C . VAL A 1 241 ? -1.643 -4.008 -17.265 1.00 97.81 241 VAL A C 1
ATOM 1900 O O . VAL A 1 241 ? -1.192 -4.087 -16.124 1.00 97.81 241 VAL A O 1
ATOM 1903 N N . HIS A 1 242 ? -1.812 -2.850 -17.899 1.00 97.81 242 HIS A N 1
ATOM 1904 C CA . HIS A 1 242 ? -1.542 -1.546 -17.302 1.00 97.81 242 HIS A CA 1
ATOM 1905 C C . HIS A 1 242 ? -2.809 -1.009 -16.641 1.00 97.81 242 HIS A C 1
ATOM 1907 O O . HIS A 1 242 ? -3.842 -0.864 -17.293 1.00 97.81 242 HIS A O 1
ATOM 1913 N N . ARG A 1 243 ? -2.727 -0.674 -15.355 1.00 97.31 243 ARG A N 1
ATOM 1914 C CA . ARG A 1 243 ? -3.803 -0.017 -14.618 1.00 97.31 243 ARG A CA 1
ATOM 1915 C C . ARG A 1 243 ? -3.313 1.311 -14.066 1.00 97.31 243 ARG A C 1
ATOM 1917 O O . ARG A 1 243 ? -2.299 1.361 -13.374 1.00 97.31 243 ARG A O 1
ATOM 1924 N N . LYS A 1 244 ? -4.047 2.379 -14.369 1.00 94.88 244 LYS A N 1
ATOM 1925 C CA . LYS A 1 244 ? -3.835 3.722 -13.826 1.00 94.88 244 LYS A CA 1
ATOM 1926 C C . LYS A 1 244 ? -5.183 4.265 -13.368 1.00 94.88 244 LYS A C 1
ATOM 1928 O O . LYS A 1 244 ? -6.052 4.506 -14.198 1.00 94.88 244 LYS A O 1
ATOM 1933 N N . GLY A 1 245 ? -5.369 4.399 -12.059 1.00 91.44 245 GLY A N 1
ATOM 1934 C CA . GLY A 1 245 ? -6.672 4.692 -11.455 1.00 91.44 245 GLY A CA 1
ATOM 1935 C C . GLY A 1 245 ? -7.693 3.553 -11.582 1.00 91.44 245 GLY A C 1
ATOM 1936 O O . GLY A 1 245 ? -8.890 3.812 -11.527 1.00 91.44 245 GLY A O 1
ATOM 1937 N N . ALA A 1 246 ? -7.240 2.309 -11.762 1.00 92.69 246 ALA A N 1
ATOM 1938 C CA . ALA A 1 246 ? -8.101 1.135 -11.912 1.00 92.69 246 ALA A CA 1
ATOM 1939 C C . ALA A 1 246 ? -7.571 -0.029 -11.070 1.00 92.69 2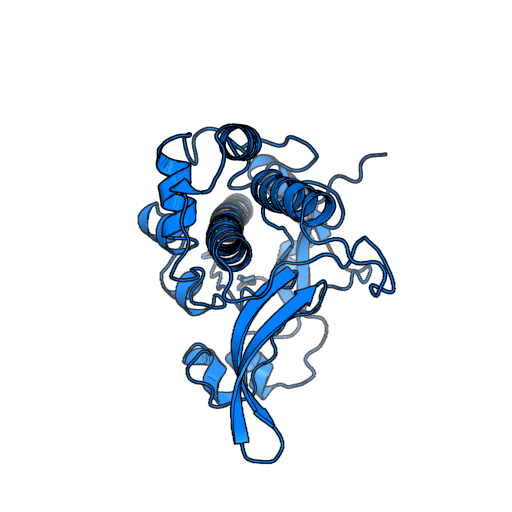46 ALA A C 1
ATOM 1941 O O . ALA A 1 246 ? -6.366 -0.250 -11.014 1.00 92.69 246 ALA A O 1
ATOM 1942 N N . THR A 1 247 ? -8.451 -0.793 -10.433 1.00 92.75 247 THR A N 1
ATOM 1943 C CA . THR A 1 247 ? -8.078 -1.930 -9.579 1.00 92.75 247 THR A CA 1
ATOM 1944 C C . THR A 1 247 ? -8.270 -3.263 -10.297 1.00 92.75 247 THR A C 1
ATOM 1946 O O . THR A 1 247 ? -9.052 -3.382 -11.245 1.00 92.75 247 THR A O 1
ATOM 1949 N N . ARG A 1 248 ? -7.534 -4.293 -9.866 1.00 93.81 248 ARG A N 1
ATOM 1950 C CA . ARG A 1 248 ? -7.809 -5.671 -10.287 1.00 93.81 248 ARG A CA 1
ATOM 1951 C C . ARG A 1 248 ? -9.100 -6.163 -9.625 1.00 93.81 248 ARG A C 1
ATOM 1953 O O . ARG A 1 248 ? -9.317 -5.908 -8.446 1.00 93.81 248 ARG A O 1
ATOM 1960 N N . ALA A 1 249 ? -9.927 -6.878 -10.383 1.00 94.00 249 ALA A N 1
ATOM 1961 C CA . ALA A 1 249 ? -11.225 -7.383 -9.936 1.00 94.00 249 ALA A CA 1
ATOM 1962 C C . ALA A 1 249 ? -11.430 -8.834 -10.399 1.00 94.00 249 ALA A C 1
ATOM 1964 O O . ALA A 1 249 ? -12.272 -9.122 -11.246 1.00 94.00 249 ALA A O 1
ATOM 1965 N N . PHE A 1 250 ? -10.595 -9.754 -9.910 1.00 93.75 250 PHE A N 1
ATOM 1966 C CA . PHE A 1 250 ? -10.749 -11.171 -10.233 1.00 93.75 250 PHE A CA 1
ATOM 1967 C C . PHE A 1 250 ? -12.044 -11.751 -9.647 1.00 93.75 250 PHE A C 1
ATOM 1969 O O . PHE A 1 250 ? -12.391 -11.493 -8.496 1.00 93.75 250 PHE A O 1
ATOM 1976 N N . GLY A 1 251 ? -12.753 -12.547 -10.452 1.00 92.56 251 GLY A N 1
ATOM 1977 C CA . GLY A 1 251 ? -13.951 -13.263 -10.017 1.00 92.56 251 GLY A CA 1
ATOM 1978 C C . GLY A 1 251 ? -13.641 -14.474 -9.122 1.00 92.56 251 GLY A C 1
ATOM 1979 O O . GLY A 1 251 ? -12.470 -14.811 -8.922 1.00 92.56 251 GLY A O 1
ATOM 1980 N N . PRO A 1 252 ? -14.682 -15.144 -8.597 1.00 94.06 252 PRO A N 1
ATOM 1981 C CA . PRO A 1 252 ? -14.537 -16.345 -7.778 1.00 94.06 252 PRO A CA 1
ATOM 1982 C C . PRO A 1 252 ? -13.691 -17.450 -8.429 1.00 94.06 252 PRO A C 1
ATOM 1984 O O . PRO A 1 252 ? -13.639 -17.586 -9.651 1.00 94.06 252 PRO A O 1
ATOM 1987 N N . GLY A 1 253 ? -13.042 -18.268 -7.600 1.00 93.00 253 GLY A N 1
ATOM 1988 C CA . GLY A 1 253 ? -12.299 -19.466 -8.008 1.00 93.00 253 GLY A CA 1
ATOM 1989 C C . GLY A 1 253 ? -10.844 -19.236 -8.426 1.00 93.00 253 GLY A C 1
ATOM 1990 O O . GLY A 1 253 ? -10.093 -20.201 -8.558 1.00 93.00 253 GLY A O 1
ATOM 1991 N N . ARG A 1 254 ? -10.410 -17.982 -8.596 1.00 90.94 254 ARG A N 1
ATOM 1992 C CA . ARG A 1 254 ? -9.029 -17.653 -8.988 1.00 90.94 254 ARG A CA 1
ATOM 1993 C C . ARG A 1 254 ? -8.035 -18.005 -7.877 1.00 90.94 254 ARG A C 1
ATOM 1995 O O . ARG A 1 254 ? -8.236 -17.654 -6.715 1.00 90.94 254 ARG A O 1
ATOM 2002 N N . GLN A 1 255 ? -6.954 -18.696 -8.237 1.00 92.62 255 GLN A N 1
ATOM 2003 C CA . GLN A 1 255 ? -5.934 -19.153 -7.283 1.00 92.62 255 GLN A CA 1
ATOM 2004 C C . GLN A 1 255 ? -5.129 -17.992 -6.691 1.00 92.62 255 GLN A C 1
ATOM 2006 O O . GLN A 1 255 ? -4.633 -18.103 -5.576 1.00 92.62 255 GLN A O 1
ATOM 2011 N N . GLU A 1 256 ? -5.049 -16.873 -7.412 1.00 92.19 256 GLU A N 1
ATOM 2012 C CA . GLU A 1 256 ? -4.383 -15.642 -6.981 1.00 92.19 256 GLU A CA 1
ATOM 2013 C C . GLU A 1 256 ? -5.151 -14.896 -5.875 1.00 92.19 256 GLU A C 1
ATOM 2015 O O . GLU A 1 256 ? -4.637 -13.932 -5.307 1.00 92.19 256 GLU A O 1
ATOM 2020 N N . ILE A 1 257 ? -6.396 -15.297 -5.596 1.00 91.06 257 ILE A N 1
ATOM 2021 C CA . ILE A 1 257 ? -7.196 -14.775 -4.487 1.00 91.06 257 ILE A CA 1
ATOM 2022 C C . ILE A 1 257 ? -6.912 -15.624 -3.245 1.00 91.06 257 ILE A C 1
ATOM 2024 O O . ILE A 1 257 ? -6.840 -16.860 -3.321 1.00 91.06 257 ILE A O 1
ATOM 2028 N N . SER A 1 258 ? -6.788 -14.950 -2.096 1.00 90.19 258 SER A N 1
ATOM 2029 C CA . SER A 1 258 ? -6.636 -15.604 -0.798 1.00 90.19 258 SER A CA 1
ATOM 2030 C C . SER A 1 258 ? -7.756 -16.615 -0.565 1.00 90.19 258 SER A C 1
ATOM 2032 O O . SER A 1 258 ? -8.884 -16.446 -1.037 1.00 90.19 258 SER A O 1
ATOM 2034 N N . GLU A 1 259 ? -7.443 -17.696 0.145 1.00 93.38 259 GLU A N 1
ATOM 2035 C CA . GLU A 1 259 ? -8.392 -18.792 0.359 1.00 93.38 259 GLU A CA 1
ATOM 2036 C C . GLU A 1 259 ? -9.709 -18.300 0.972 1.00 93.38 259 GLU A C 1
ATOM 2038 O O . GLU A 1 259 ? -10.778 -18.681 0.495 1.00 93.38 259 GLU A O 1
ATOM 2043 N N . LYS A 1 260 ? -9.621 -17.354 1.919 1.00 93.69 260 LYS A N 1
ATOM 2044 C CA . LYS A 1 260 ? -10.760 -16.688 2.566 1.00 93.69 260 LYS A CA 1
ATOM 2045 C C . LYS A 1 260 ? -11.764 -16.101 1.567 1.00 93.69 260 LYS A C 1
ATOM 2047 O O . LYS A 1 260 ? -12.964 -16.227 1.778 1.00 93.69 260 LYS A O 1
ATOM 2052 N N . TYR A 1 261 ? -11.295 -15.476 0.484 1.00 94.62 261 TYR A N 1
ATOM 2053 C CA . TYR A 1 261 ? -12.160 -14.757 -0.463 1.00 94.62 261 TYR A CA 1
ATOM 2054 C C . TYR A 1 261 ? -12.395 -15.494 -1.780 1.00 94.62 261 TYR A C 1
ATOM 2056 O O . TYR A 1 261 ? -13.176 -15.040 -2.614 1.00 94.62 261 TYR A O 1
ATOM 2064 N N . ARG A 1 262 ? -11.757 -16.649 -1.995 1.00 93.44 262 ARG A N 1
ATOM 2065 C CA . ARG A 1 262 ? -11.814 -17.354 -3.282 1.00 93.44 262 ARG A CA 1
ATOM 2066 C C . ARG A 1 262 ? -13.240 -17.715 -3.705 1.00 93.44 262 ARG A C 1
ATOM 2068 O O . ARG A 1 262 ? -13.524 -17.700 -4.899 1.00 93.44 262 ARG A O 1
ATOM 2075 N N . SER A 1 263 ? -14.136 -18.000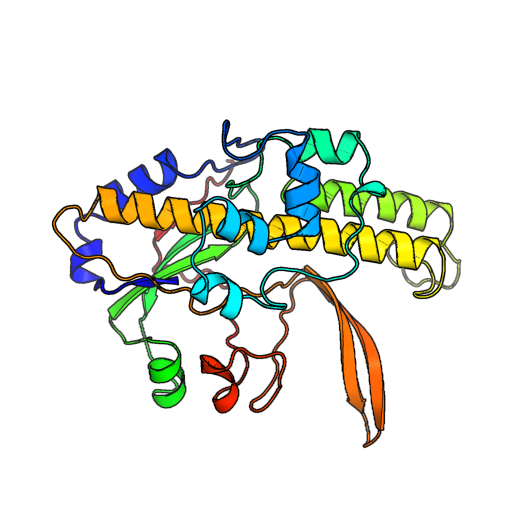 -2.761 1.00 94.75 263 SER A N 1
ATOM 2076 C CA . SER A 1 263 ? -15.550 -18.287 -3.043 1.00 94.75 263 SER A CA 1
ATOM 2077 C C . SER A 1 263 ? -16.349 -17.059 -3.489 1.00 94.75 263 SER A C 1
ATOM 2079 O O . SER A 1 263 ? -17.279 -17.203 -4.277 1.00 94.75 263 SER A O 1
ATOM 2081 N N . ILE A 1 264 ? -15.978 -15.859 -3.034 1.00 93.44 264 ILE A N 1
ATOM 2082 C CA . ILE A 1 264 ? -16.724 -14.618 -3.293 1.00 93.44 264 ILE A CA 1
ATOM 2083 C C . ILE A 1 264 ? -16.083 -13.715 -4.356 1.00 93.44 264 ILE A C 1
ATOM 2085 O O . ILE A 1 264 ? -16.716 -12.765 -4.821 1.00 93.44 264 ILE A O 1
ATOM 2089 N N . GLY A 1 265 ? -14.854 -14.027 -4.771 1.00 94.31 265 GLY A N 1
ATOM 2090 C CA . GLY A 1 265 ? -14.051 -13.194 -5.662 1.00 94.31 265 GLY A CA 1
ATOM 2091 C C . GLY A 1 265 ? -13.184 -12.189 -4.904 1.00 94.31 265 GLY A C 1
ATOM 2092 O O . GLY A 1 265 ? -13.183 -12.124 -3.678 1.00 94.31 265 GLY A O 1
ATOM 2093 N N . GLN A 1 266 ? -12.388 -11.418 -5.641 1.00 94.31 266 GLN A N 1
ATOM 2094 C CA . GLN A 1 266 ? -11.417 -10.499 -5.059 1.00 94.31 266 GLN A CA 1
ATOM 2095 C C . GLN A 1 266 ? -12.137 -9.300 -4.420 1.00 94.31 266 GLN A C 1
ATOM 2097 O O . GLN A 1 266 ? -12.852 -8.589 -5.135 1.00 94.31 266 GLN A O 1
ATOM 2102 N N . PRO A 1 267 ? -11.925 -9.008 -3.121 1.00 94.50 267 PRO A N 1
ATOM 2103 C CA . PRO A 1 267 ? -12.446 -7.785 -2.529 1.00 94.50 267 PRO A CA 1
ATOM 2104 C C . PRO A 1 267 ? -11.822 -6.563 -3.201 1.00 94.50 267 PRO A C 1
ATOM 2106 O O . PRO A 1 267 ? -10.613 -6.507 -3.436 1.00 94.50 267 PRO A O 1
ATOM 2109 N N . ASN A 1 268 ? -12.653 -5.571 -3.507 1.00 87.75 268 ASN A N 1
ATOM 2110 C CA . ASN A 1 268 ? -12.215 -4.382 -4.219 1.00 87.75 268 ASN A CA 1
ATOM 2111 C C . ASN A 1 268 ? -12.723 -3.121 -3.508 1.00 87.75 268 ASN A C 1
ATOM 2113 O O . ASN A 1 268 ? -13.877 -2.733 -3.703 1.00 87.75 268 ASN A O 1
ATOM 2117 N N . PRO A 1 269 ? -11.903 -2.492 -2.648 1.00 81.44 269 PRO A N 1
ATOM 2118 C CA . PRO A 1 269 ? -12.262 -1.213 -2.056 1.00 81.44 269 PRO A CA 1
ATOM 2119 C C . PRO A 1 269 ? -12.361 -0.142 -3.150 1.00 81.44 269 PRO A C 1
ATOM 2121 O O . PRO A 1 269 ? -11.407 0.114 -3.888 1.00 81.44 269 PRO A O 1
ATOM 2124 N N . HIS A 1 270 ? -13.522 0.506 -3.239 1.00 73.31 270 HIS A N 1
ATOM 2125 C CA . HIS A 1 270 ? -13.708 1.689 -4.072 1.00 73.31 270 HIS A CA 1
ATOM 2126 C C . HIS A 1 270 ? -13.475 2.959 -3.251 1.00 73.31 270 HIS A C 1
ATOM 2128 O O . HIS A 1 270 ? -14.121 3.195 -2.234 1.00 73.31 270 HIS A O 1
ATOM 2134 N N . TRP A 1 271 ? -12.554 3.791 -3.732 1.00 59.97 271 TRP A N 1
ATOM 2135 C CA . TRP A 1 271 ? -12.137 5.031 -3.084 1.00 59.97 271 TRP A CA 1
ATOM 2136 C C . TRP A 1 271 ? -12.989 6.190 -3.611 1.00 59.97 271 TRP A C 1
ATOM 2138 O O . TRP A 1 271 ? -12.678 6.770 -4.650 1.00 59.97 271 TRP A O 1
ATOM 2148 N N . TRP A 1 272 ? -14.076 6.517 -2.917 1.00 48.28 272 TRP A N 1
ATOM 2149 C CA . TRP A 1 272 ? -14.838 7.747 -3.137 1.00 48.28 272 TRP A CA 1
ATOM 2150 C C . TRP A 1 272 ? -15.122 8.398 -1.788 1.00 48.28 272 TRP A C 1
ATOM 2152 O O . TRP A 1 272 ? -15.693 7.772 -0.901 1.00 48.28 272 TRP A O 1
ATOM 2162 N N . ILE A 1 273 ? -14.703 9.655 -1.638 1.00 48.50 273 ILE A N 1
ATOM 2163 C CA . ILE A 1 273 ? -14.940 10.428 -0.418 1.00 48.50 273 ILE A CA 1
ATOM 2164 C C . ILE A 1 273 ? -16.409 10.857 -0.423 1.00 48.50 273 ILE A C 1
ATOM 2166 O O . ILE A 1 273 ? -16.770 11.791 -1.136 1.00 48.50 273 ILE A O 1
ATOM 2170 N N . ASN A 1 274 ? -17.239 10.196 0.383 1.00 43.56 274 ASN A N 1
ATOM 2171 C CA . ASN A 1 274 ? -18.592 10.646 0.707 1.00 43.56 274 ASN A CA 1
ATOM 2172 C C . ASN A 1 274 ? -18.632 11.083 2.181 1.00 43.56 274 ASN A C 1
ATOM 2174 O O . ASN A 1 274 ? -18.102 10.402 3.051 1.00 43.56 274 ASN A O 1
ATOM 2178 N N . GLY A 1 275 ? -19.214 12.256 2.443 1.00 43.72 275 GLY A N 1
ATOM 2179 C CA . GLY A 1 275 ? -18.933 13.138 3.590 1.00 43.72 275 GLY A CA 1
ATOM 2180 C C . GLY A 1 275 ? -19.305 12.699 5.016 1.00 43.72 275 GLY A C 1
ATOM 2181 O O . GLY A 1 275 ? -19.449 13.579 5.858 1.00 43.72 275 GLY A O 1
ATOM 2182 N N . ASN A 1 276 ? -19.426 11.402 5.312 1.00 45.81 276 ASN A N 1
ATOM 2183 C CA . ASN A 1 276 ? -19.747 10.877 6.653 1.00 45.81 276 ASN A CA 1
ATOM 2184 C C . ASN A 1 276 ? -18.566 10.163 7.331 1.00 45.81 276 ASN A C 1
ATOM 2186 O O . ASN A 1 276 ? -18.757 9.242 8.124 1.00 45.81 276 ASN A O 1
ATOM 2190 N N . SER A 1 277 ? -17.337 10.569 7.025 1.00 50.78 277 SER A N 1
ATOM 2191 C CA . SER A 1 277 ? -16.138 9.885 7.492 1.00 50.78 277 SER A CA 1
ATOM 2192 C C . SER A 1 277 ? -15.145 10.785 8.213 1.00 50.78 277 SER A C 1
ATOM 2194 O O . SER A 1 277 ? -15.088 12.000 8.010 1.00 50.78 277 SER A O 1
ATOM 2196 N N . ILE A 1 278 ? -14.347 10.172 9.089 1.00 46.69 278 ILE A N 1
ATOM 2197 C CA . ILE A 1 278 ? -13.272 10.847 9.810 1.00 46.69 278 ILE A CA 1
ATOM 2198 C C . ILE A 1 278 ? -11.989 10.680 9.001 1.00 46.69 278 ILE A C 1
ATOM 2200 O O . ILE A 1 278 ? -11.429 9.589 8.946 1.00 46.69 278 ILE A O 1
ATOM 2204 N N . ILE A 1 279 ? -11.508 11.763 8.392 1.00 52.97 279 ILE A N 1
ATOM 2205 C CA . ILE A 1 279 ? -10.335 11.739 7.511 1.00 52.97 279 ILE A CA 1
ATOM 2206 C C . ILE A 1 279 ? -9.116 12.344 8.217 1.00 52.97 279 ILE A C 1
ATOM 2208 O O . ILE A 1 279 ? -9.084 13.532 8.541 1.00 52.97 279 ILE A O 1
ATOM 2212 N N . CYS A 1 280 ? -8.054 11.555 8.338 1.00 40.50 280 CYS A N 1
ATOM 2213 C CA . CYS A 1 280 ? -6.701 12.011 8.629 1.00 40.50 280 CYS A CA 1
ATOM 2214 C C . CYS A 1 280 ? -5.972 12.315 7.310 1.00 40.50 280 CYS A C 1
ATOM 2216 O O . CYS A 1 280 ? -5.346 11.448 6.696 1.00 40.50 280 CYS A O 1
ATOM 2218 N N . SER A 1 281 ? -6.060 13.566 6.853 1.00 42.31 281 SER A N 1
ATOM 2219 C CA . SER A 1 281 ? -5.198 14.116 5.801 1.00 42.31 281 SER A CA 1
ATOM 2220 C C . SER A 1 281 ? -4.955 15.607 6.049 1.00 42.31 281 SER A C 1
ATOM 2222 O O . SER A 1 281 ? -5.878 16.359 6.368 1.00 42.31 281 SER A O 1
ATOM 2224 N N . ARG A 1 282 ? -3.709 16.072 5.892 1.00 34.94 282 ARG A N 1
ATOM 2225 C CA . ARG A 1 282 ? -3.434 17.515 5.834 1.00 34.94 282 ARG A CA 1
ATOM 2226 C C . ARG A 1 282 ? -3.715 17.998 4.412 1.00 34.94 282 ARG A C 1
ATOM 2228 O O . ARG A 1 282 ? -2.912 17.756 3.513 1.00 34.94 282 ARG A O 1
ATOM 2235 N N . ARG A 1 283 ? -4.826 18.716 4.208 1.00 29.56 283 ARG A N 1
ATOM 2236 C CA . ARG A 1 283 ? -4.958 19.612 3.048 1.00 29.56 283 ARG A CA 1
ATOM 2237 C C . ARG A 1 283 ? -3.927 20.726 3.220 1.00 29.56 283 ARG A C 1
ATOM 2239 O O . ARG A 1 283 ? -4.041 21.522 4.149 1.00 29.56 283 ARG A O 1
ATOM 2246 N N . ASN A 1 284 ? -2.919 20.765 2.351 1.00 29.06 284 ASN A N 1
ATOM 2247 C CA . ASN A 1 284 ? -2.108 21.970 2.204 1.00 29.06 284 ASN A CA 1
ATOM 2248 C C . ASN A 1 284 ? -3.054 23.081 1.724 1.00 29.06 284 ASN A C 1
ATOM 2250 O O . ASN A 1 284 ? -3.719 22.903 0.702 1.00 29.06 284 ASN A O 1
ATOM 2254 N N . ARG A 1 285 ? -3.182 24.145 2.525 1.00 29.16 285 ARG A N 1
ATOM 2255 C CA . ARG A 1 285 ? -3.838 25.391 2.115 1.00 29.16 285 ARG A CA 1
ATOM 2256 C C . ARG A 1 285 ? -3.004 26.088 1.051 1.00 29.16 285 ARG A C 1
ATOM 2258 O O . ARG A 1 285 ? -1.761 25.960 1.131 1.00 29.16 285 ARG A O 1
#

InterPro domains:
  IPR001233 RNA-splicing ligase, RtcB [PF01139] (2-267)
  IPR001233 RNA-splicing ligase, RtcB [PTHR11118] (1-267)
  IPR036025 tRNA-splicing ligase RtcB-like superfamily [G3DSA:3.90.1860.10] (1-274)
  IPR036025 tRNA-splicing ligase RtcB-like superfamily [SSF103365] (2-267)

pLDDT: mean 91.14, std 12.63, range [29.06, 98.56]

Radius of gyration: 19.73 Å; chains: 1; bounding box: 47×45×64 Å

Sequence (285 aa):
MTTNLTWEEVEPVKKELVEKLYEYIPVGVGGKLDGVCDRDHLRDVMLKGAGWALENGFAVQEDIDNCEENGCLKGADPSLISDRTIARGKGQLGTVGAGNHYIEVQRVDKILDEEKARVMDLHEGQVVVMIHTGSRGLGHQVADENMKVCSEKFVKESLPDKQLAAPSFHSEEGQKYLRAMYAAANFVWCNRQVIMHNVRRAFSDVFKDRKLETHLVYDVAHNIAKVEKHNIDGVEKEYIVHRKGATRAFGPGRQEISEKYRSIGQPNPHWWINGNSIICSRRNR

Organism: Trichomonas vaginalis (strain ATCC PRA-98 / G3) (NCBI:txid412133)

Secondary structure (DSSP, 8-state):
-EEEEEHHHHGGGHHHHHHHHHHHS-BSTT---TTS--TTTHHHHHHHTHHHHHHTTS--HHHHHTBGGGG--TT--GGGS-HHHHHHHTT-TT--BSSS-EEEEEE----S-HHHHHHTT--TTEEEEEEE---HHHHHHHHHHHHHHHHHH---TT-S-GGG----TTSHHHHHHHHHHHHHHHHHHHHHHHHHHHHHHHHHHHSTTS---EE---B--SEEEEEEEEEETTEEEEEEEEEES------TT-TTS-GGGTTT----------SSSEEE-----

Foldseek 3Di:
DFKPDFCVVCVVCVVLLLVLLCVLAFEEAPTFDPPPDALVCLQVLLQQFQNVCCVVVLDDQLLLLQEQVSRADPLADCVLQDPVLSVQLGRCQRYQYADLWWKWWDFQQDDPDPVLCVLLVHDGRTIDIDGGHFLGSNVVVLVVVLQVVQLPPFQDPPDPDSSPRDDDCPDPSNSSSQNSLSSSSSSGNSSVSNNVSSSVVSVCVSPVVDDMDDGDSHHWDQAHWDWDWDQDPNDTDTDGDGGHRHTDWAAAQDPSHRPSCNHGTRDDDDDDDDPPIDINHDDDD